Protein AF-A0A383CY99-F1 (afdb_monomer_lite)

Foldseek 3Di:
DPDDDDPDVVVVPVVVDDDPDDDDDDDDDDDPDDDPPPDDDDPPSDDPPDDDDDQKDKAKWDKDADAVPDQKDWTHRDVVLPQQKDFPFFDWKWKQAPVRDIDTAAAPVVDPDPVPQDQGKYKDKDWDFDPDPVHGATIIMMGIDGPDDDDSHRIMMMTITMMGRAQPQQPDAFQDWDDDDDDDPDPTDTHNGRDDHGDYDDPDPVVVVLVVCCVPPPPVQCVDPVRNVVNVVSVVVD

Organism: NCBI:txid408172

Secondary structure (DSSP, 8-state):
--------GGGG-GGG---SS----------SSPPPTTS---TTS--SS-------EEEEPPPEE--SS-S-EEE-S-STTTTS-EEEEEEEEEEE-TT--EEEEEEGGG--SGGG--S-EEEEEEEEE---TT--SEEEEEEEEESS----TT-EEEEEEEEE-GGGGGG--TT-EEPPSS--S-S-EE-SSPPPPP------HHHHHHHHHHHHHHHHHTT-HHHHHHHHHHHHT-

Sequence (238 aa):
FLFFEITGLSKLRLADYQEEAFVRISFHLVLDQLIPKALPLTTNGLKLNCVPLINLFDKTTEPVALNEKNYRYKLVADRSAGADIEIQTIEEVFLVDRDGIEYPVKPYFSVQDPTLFEDEIYWVSQKEETLRRDTPGSDVWISVFSRSEINLRGMTLYAKTKCNNRRLGESLVAKQEMALIGVAPVKNCRLLMRPTRYVAPELDKDSLWKLMASLTRHHLAMSIPESAKENLLLTLSL

InterPro domains:
  IPR010272 Type VI secretion system TssF [PF05947] (1-232)
  IPR010272 Type VI secretion system TssF [PTHR35370] (1-237)

Radius of gyration: 26.05 Å; chains: 1; bounding box: 56×58×68 Å

pLDDT: mean 84.77, std 9.97, range [56.81, 98.0]

Structure (mmCIF, N/CA/C/O backbone):
data_AF-A0A383CY99-F1
#
_entry.id   AF-A0A383CY99-F1
#
loop_
_atom_site.group_PDB
_atom_site.id
_atom_site.type_symbol
_atom_site.label_atom_id
_atom_site.label_alt_id
_atom_site.label_comp_id
_atom_site.label_asym_id
_atom_site.label_entity_id
_atom_site.label_seq_id
_atom_site.pdbx_PDB_ins_code
_atom_site.Cartn_x
_atom_site.Cartn_y
_atom_site.Cartn_z
_atom_site.occupancy
_atom_site.B_iso_or_equiv
_atom_site.auth_seq_id
_atom_site.auth_comp_id
_atom_site.auth_asym_id
_atom_site.auth_atom_id
_atom_site.pdbx_PDB_model_num
ATOM 1 N N . PHE A 1 1 ? -5.662 8.040 19.373 1.00 63.22 1 PHE A N 1
ATOM 2 C CA . PHE A 1 1 ? -6.040 6.645 19.051 1.00 63.22 1 PHE A CA 1
ATOM 3 C C . PHE A 1 1 ? -7.242 6.236 19.902 1.00 63.22 1 PHE A C 1
ATOM 5 O O . PHE A 1 1 ? -7.343 6.728 21.017 1.00 63.22 1 PHE A O 1
ATOM 12 N N . LEU A 1 2 ? -8.163 5.412 19.378 1.00 85.44 2 LEU A N 1
ATOM 13 C CA . LEU A 1 2 ? -9.441 5.033 20.027 1.00 85.44 2 LEU A CA 1
ATOM 14 C C . LEU A 1 2 ? -9.510 3.537 20.402 1.00 85.44 2 LEU A C 1
ATOM 16 O O . LEU A 1 2 ? -10.578 2.932 20.388 1.00 85.44 2 LEU A O 1
ATOM 20 N N . PHE A 1 3 ? -8.364 2.936 20.710 1.00 91.19 3 PHE A N 1
ATOM 21 C CA . PHE A 1 3 ? -8.258 1.553 21.172 1.00 91.19 3 PHE A CA 1
ATOM 22 C C . PHE A 1 3 ? -7.659 1.548 22.575 1.00 91.19 3 PHE A C 1
ATOM 24 O O . PHE A 1 3 ? -6.774 2.351 22.867 1.00 91.19 3 PHE A O 1
ATOM 31 N N . PHE A 1 4 ? -8.136 0.646 23.426 1.00 91.19 4 PHE A N 1
ATOM 32 C CA . PHE A 1 4 ? -7.540 0.356 24.724 1.00 91.19 4 PHE A CA 1
ATOM 33 C C . PHE A 1 4 ? -7.550 -1.152 24.953 1.00 91.19 4 PHE A C 1
ATOM 35 O O . PHE A 1 4 ? -8.360 -1.875 24.369 1.00 91.19 4 PHE A O 1
ATOM 42 N N . GLU A 1 5 ? -6.650 -1.610 25.811 1.00 91.44 5 GLU A N 1
ATOM 43 C CA . GLU A 1 5 ? -6.503 -3.015 26.159 1.00 91.44 5 GLU A CA 1
ATOM 44 C C . GLU A 1 5 ? -6.765 -3.207 27.654 1.00 91.44 5 GLU A C 1
ATOM 46 O O . GLU A 1 5 ? -6.361 -2.386 28.478 1.00 91.44 5 GLU A O 1
ATOM 51 N N . ILE A 1 6 ? -7.444 -4.302 28.002 1.00 89.50 6 ILE A N 1
ATOM 52 C CA . ILE A 1 6 ? -7.584 -4.757 29.386 1.00 89.50 6 ILE A CA 1
ATOM 53 C C . ILE A 1 6 ? -6.616 -5.920 29.577 1.00 89.50 6 ILE A C 1
ATOM 55 O O . ILE A 1 6 ? -6.824 -7.010 29.043 1.00 89.50 6 ILE A O 1
ATOM 59 N N . THR A 1 7 ? -5.557 -5.690 30.344 1.00 91.25 7 THR A N 1
ATOM 60 C CA . THR A 1 7 ? -4.520 -6.691 30.609 1.00 91.25 7 THR A CA 1
ATOM 61 C C . THR A 1 7 ? -4.832 -7.507 31.869 1.00 91.25 7 THR A C 1
ATOM 63 O O . THR A 1 7 ? -5.688 -7.156 32.679 1.00 91.25 7 THR A O 1
ATOM 66 N N . GLY A 1 8 ? -4.151 -8.645 32.043 1.00 87.50 8 GLY A N 1
ATOM 67 C CA . GLY A 1 8 ? -4.260 -9.467 33.259 1.00 87.50 8 GLY A CA 1
ATOM 68 C C . GLY A 1 8 ? -5.452 -10.430 33.316 1.00 87.50 8 GLY A C 1
ATOM 69 O O . GLY A 1 8 ? -5.583 -11.162 34.296 1.00 87.50 8 GLY A O 1
ATOM 70 N N . LEU A 1 9 ? -6.272 -10.503 32.261 1.00 85.12 9 LEU A N 1
ATOM 71 C CA . LEU A 1 9 ? -7.420 -11.418 32.180 1.00 85.12 9 LEU A CA 1
ATOM 72 C C . LEU A 1 9 ? -7.029 -12.903 32.241 1.00 85.12 9 LEU A C 1
ATOM 74 O O . LEU A 1 9 ? -7.808 -13.723 32.720 1.00 85.12 9 LEU A O 1
ATOM 78 N N . SER A 1 10 ? -5.807 -13.257 31.834 1.00 84.81 10 SER A N 1
ATOM 79 C CA . SER A 1 10 ? -5.285 -14.630 31.917 1.00 84.81 10 SER A CA 1
ATOM 80 C C . SER A 1 10 ? -5.250 -15.183 33.348 1.00 84.81 10 SER A C 1
ATOM 82 O O . SER A 1 10 ? -5.340 -16.394 33.544 1.00 84.81 10 SER A O 1
ATOM 84 N N . LYS A 1 11 ? -5.180 -14.312 34.364 1.00 84.75 11 LYS A N 1
ATOM 85 C CA . LYS A 1 11 ? -5.185 -14.709 35.781 1.00 84.75 11 LYS A CA 1
ATOM 86 C C . LYS A 1 11 ? -6.553 -15.179 36.276 1.00 84.75 11 LYS A C 1
ATOM 88 O O . LYS A 1 11 ? -6.612 -15.842 37.305 1.00 84.75 11 LYS A O 1
ATOM 93 N N . LEU A 1 12 ? -7.634 -14.861 35.561 1.00 79.88 12 LEU A N 1
ATOM 94 C CA . LEU A 1 12 ? -9.003 -15.198 35.961 1.00 79.88 12 LEU A CA 1
ATOM 95 C C . LEU A 1 12 ? -9.351 -16.682 35.752 1.00 79.88 12 LEU A C 1
ATOM 97 O O . LEU A 1 12 ? -10.437 -17.087 36.148 1.00 79.88 12 LEU A O 1
ATOM 101 N N . ARG A 1 13 ? -8.454 -17.476 35.136 1.00 76.12 13 ARG A N 1
ATOM 102 C CA . ARG A 1 13 ? -8.618 -18.922 34.873 1.00 76.12 13 ARG A CA 1
ATOM 103 C C . ARG A 1 13 ? -10.019 -19.288 34.367 1.00 76.12 13 ARG A C 1
ATOM 105 O O . ARG A 1 13 ? -10.649 -20.233 34.822 1.00 76.12 13 ARG A O 1
ATOM 112 N N . LEU A 1 14 ? -10.502 -18.525 33.388 1.00 73.94 14 LEU A N 1
ATOM 113 C CA . LEU A 1 14 ? -11.862 -18.670 32.857 1.00 73.94 14 LEU A CA 1
ATOM 114 C C . LEU A 1 14 ? -12.116 -20.038 32.196 1.00 73.94 14 LEU A C 1
ATOM 116 O O . LEU A 1 14 ? -13.267 -20.426 32.051 1.00 73.94 14 LEU A O 1
ATOM 120 N N . ALA A 1 15 ? -11.060 -20.767 31.821 1.00 70.19 15 ALA A N 1
ATOM 121 C CA . ALA A 1 15 ? -11.150 -22.122 31.275 1.00 70.19 15 ALA A CA 1
ATOM 122 C C . ALA A 1 15 ? -11.575 -23.182 32.310 1.00 70.19 15 ALA A C 1
ATOM 124 O O . ALA A 1 15 ? -12.057 -24.242 31.916 1.00 70.19 15 ALA A O 1
ATOM 125 N N . ASP A 1 16 ? -11.430 -22.897 33.609 1.00 68.88 16 ASP A N 1
ATOM 126 C CA . ASP A 1 16 ? -11.809 -23.817 34.690 1.00 68.88 16 ASP A CA 1
ATOM 127 C C . ASP A 1 16 ? -13.332 -23.804 34.943 1.00 68.88 16 ASP A C 1
ATOM 129 O O . ASP A 1 16 ? -13.866 -24.684 35.619 1.00 68.88 16 ASP A O 1
ATOM 133 N N . TYR A 1 17 ? -14.052 -22.825 34.381 1.00 69.06 17 TYR A N 1
ATOM 134 C CA . TYR A 1 17 ? -15.509 -22.744 34.440 1.00 69.06 17 TYR A CA 1
ATOM 135 C C . TYR A 1 17 ? -16.127 -23.630 33.352 1.00 69.06 17 TYR A C 1
ATOM 137 O O . TYR A 1 17 ? -16.326 -23.200 32.216 1.00 69.06 17 TYR A O 1
ATOM 145 N N . GLN A 1 18 ? -16.430 -24.879 33.708 1.00 60.38 18 GLN A N 1
ATOM 146 C CA . GLN A 1 18 ? -17.225 -25.788 32.883 1.00 60.38 18 GLN A CA 1
ATOM 147 C C . GLN A 1 18 ? -18.691 -25.749 33.320 1.00 60.38 18 GLN A C 1
ATOM 149 O O . GLN A 1 18 ? -19.084 -26.434 34.258 1.00 60.38 18 GLN A O 1
ATOM 154 N N . GLU A 1 19 ? -19.507 -24.962 32.624 1.00 57.94 19 GLU A N 1
ATOM 155 C CA . GLU A 1 19 ? -20.964 -25.108 32.656 1.00 57.94 19 GLU A CA 1
ATOM 156 C C . GLU A 1 19 ? -21.499 -25.322 31.235 1.00 57.94 19 GLU A C 1
ATOM 158 O O . GLU A 1 19 ? -20.983 -24.768 30.265 1.00 57.94 19 GLU A O 1
ATOM 163 N N . GLU A 1 20 ? -22.565 -26.120 31.124 1.00 56.97 20 GLU A N 1
ATOM 164 C CA . GLU A 1 20 ? -23.265 -26.475 29.877 1.00 56.97 20 GLU A CA 1
ATOM 165 C C . GLU A 1 20 ? -24.030 -25.293 29.235 1.00 56.97 20 GLU A C 1
ATOM 167 O O . GLU A 1 20 ? -24.653 -25.444 28.183 1.00 56.97 20 GLU A O 1
ATOM 172 N N . ALA A 1 21 ? -23.984 -24.099 29.838 1.00 56.81 21 ALA A N 1
ATOM 173 C CA . ALA A 1 21 ? -24.728 -22.914 29.424 1.00 56.81 21 ALA A CA 1
ATOM 174 C C . ALA A 1 21 ? -23.824 -21.680 29.262 1.00 56.81 21 ALA A C 1
ATOM 176 O O . ALA A 1 21 ? -22.745 -21.579 29.838 1.00 56.81 21 ALA A O 1
ATOM 177 N N . PHE A 1 22 ? -24.283 -20.716 28.457 1.00 56.97 22 PHE A N 1
ATOM 178 C CA . PHE A 1 22 ? -23.579 -19.463 28.167 1.00 56.97 22 PHE A CA 1
ATOM 179 C C . PHE A 1 22 ? -23.163 -18.714 29.447 1.00 56.97 22 PHE A C 1
ATOM 181 O O . PHE A 1 22 ? -23.974 -18.019 30.062 1.00 56.97 22 PHE A O 1
ATOM 188 N N . VAL A 1 23 ? -21.879 -18.789 29.807 1.00 68.81 23 VAL A N 1
ATOM 189 C CA . VAL A 1 23 ? -21.304 -18.016 30.914 1.00 68.81 23 VAL A CA 1
ATOM 190 C C . VAL A 1 23 ? -21.277 -16.537 30.526 1.00 68.81 23 VAL A C 1
ATOM 192 O O . VAL A 1 23 ? -20.570 -16.122 29.604 1.00 68.81 23 VAL A O 1
ATOM 195 N N . ARG A 1 24 ? -22.056 -15.710 31.229 1.00 74.38 24 ARG A N 1
ATOM 196 C CA . ARG A 1 24 ? -22.018 -14.251 31.080 1.00 74.38 24 ARG A CA 1
ATOM 197 C C . ARG A 1 24 ? -21.063 -13.661 32.111 1.00 74.38 24 ARG A C 1
ATOM 199 O O . ARG A 1 24 ? -21.328 -13.732 33.304 1.00 74.38 24 ARG A O 1
ATOM 206 N N . ILE A 1 25 ? -19.993 -13.024 31.645 1.00 78.31 25 ILE A N 1
ATOM 207 C CA . ILE A 1 25 ? -19.045 -12.300 32.502 1.00 78.31 25 ILE A CA 1
ATOM 208 C C . ILE A 1 25 ? -19.339 -10.803 32.407 1.00 78.31 25 ILE A C 1
ATOM 210 O O . ILE A 1 25 ? -19.455 -10.254 31.310 1.00 78.31 25 ILE A O 1
ATOM 214 N N . SER A 1 26 ? -19.439 -10.144 33.560 1.00 84.81 26 SER A N 1
ATOM 215 C CA . SER A 1 26 ? -19.625 -8.696 33.663 1.00 84.81 26 SER A CA 1
ATOM 216 C C . SER A 1 26 ? -18.370 -8.056 34.248 1.00 84.81 26 SER A C 1
ATOM 218 O O . SER A 1 26 ? -17.934 -8.425 35.336 1.00 84.81 26 SER A O 1
ATOM 220 N N . PHE A 1 27 ? -17.804 -7.078 33.541 1.00 85.06 27 PHE A N 1
ATOM 221 C CA . PHE A 1 27 ? -16.690 -6.267 34.029 1.00 85.06 27 PHE A CA 1
ATOM 222 C C . PHE A 1 27 ? -17.208 -4.914 34.517 1.00 85.06 27 PHE A C 1
ATOM 224 O O . PHE A 1 27 ? -17.891 -4.205 33.778 1.00 85.06 27 PHE A O 1
ATOM 231 N N . HIS A 1 28 ? -16.855 -4.544 35.748 1.00 88.62 28 HIS A N 1
ATOM 232 C CA . HIS A 1 28 ? -17.159 -3.235 36.319 1.00 88.62 28 HIS A CA 1
ATOM 233 C C . HIS A 1 28 ? -15.889 -2.381 36.320 1.00 88.62 28 HIS A C 1
ATOM 235 O O . HIS A 1 28 ? -14.935 -2.681 37.033 1.00 88.62 28 HIS A O 1
ATOM 241 N N . LEU A 1 29 ? -15.873 -1.329 35.499 1.00 86.94 29 LEU A N 1
ATOM 242 C CA . LEU A 1 29 ? -14.769 -0.372 35.437 1.00 86.94 29 LEU A CA 1
ATOM 243 C C . LEU A 1 29 ? -15.023 0.742 36.456 1.00 86.94 29 LEU A C 1
ATOM 245 O O . LEU A 1 29 ? -15.939 1.545 36.282 1.00 86.94 29 LEU A O 1
ATOM 249 N N . VAL A 1 30 ? -14.228 0.769 37.525 1.00 90.12 30 VAL A N 1
ATOM 250 C CA . VAL A 1 30 ? -14.280 1.824 38.545 1.00 90.12 30 VAL A CA 1
ATOM 251 C C . VAL A 1 30 ? -13.288 2.913 38.154 1.00 90.12 30 VAL A C 1
ATOM 253 O O . VAL A 1 30 ? -12.100 2.640 38.004 1.00 90.12 30 VAL A O 1
ATOM 256 N N . LEU A 1 31 ? -13.791 4.131 37.958 1.00 90.12 31 LEU A N 1
ATOM 257 C CA . LEU A 1 31 ? -12.995 5.307 37.608 1.00 90.12 31 LEU A CA 1
ATOM 258 C C . LEU A 1 31 ? -12.828 6.204 38.839 1.00 90.12 31 LEU A C 1
ATOM 260 O O . LEU A 1 31 ? -13.718 6.275 39.686 1.00 90.12 31 LEU A O 1
ATOM 264 N N . ASP A 1 32 ? -11.697 6.896 38.920 1.00 93.88 32 ASP A N 1
ATOM 265 C CA . ASP A 1 32 ? -11.379 7.885 39.957 1.00 93.88 32 ASP A CA 1
ATOM 266 C C . ASP A 1 32 ? -12.039 9.252 39.704 1.00 93.88 32 ASP A C 1
ATOM 268 O O . ASP A 1 32 ? -12.164 10.067 40.618 1.00 93.88 32 ASP A O 1
ATOM 272 N N . GLN A 1 33 ? -12.505 9.490 38.475 1.00 91.81 33 GLN A N 1
ATOM 273 C CA . GLN A 1 33 ? -13.244 10.684 38.081 1.00 91.81 33 GLN A CA 1
ATOM 274 C C . GLN A 1 33 ? -14.669 10.372 37.623 1.00 91.81 33 GLN A C 1
ATOM 276 O O . GLN A 1 33 ? -14.969 9.321 37.052 1.00 91.81 33 GLN A O 1
ATOM 281 N N . LEU A 1 34 ? -15.560 11.341 37.841 1.00 86.88 34 LEU A N 1
ATOM 282 C CA . LEU A 1 34 ? -16.931 11.277 37.353 1.00 86.88 34 LEU A CA 1
ATOM 283 C C . LEU A 1 34 ? -16.959 11.397 35.826 1.00 86.88 34 LEU A C 1
ATOM 285 O O . LEU A 1 34 ? -16.380 12.318 35.250 1.00 86.88 34 LEU A O 1
ATOM 289 N N . ILE A 1 35 ? -17.705 10.505 35.173 1.00 85.44 35 ILE A N 1
ATOM 290 C CA . ILE A 1 35 ? -17.969 10.606 33.735 1.00 85.44 35 ILE A CA 1
ATOM 291 C C . ILE A 1 35 ? -18.813 11.870 33.488 1.00 85.44 35 ILE A C 1
ATOM 293 O O . ILE A 1 35 ? -19.857 12.036 34.133 1.00 85.44 35 ILE A O 1
ATOM 297 N N . PRO A 1 36 ? -18.413 12.765 32.564 1.00 88.19 36 PRO A N 1
ATOM 298 C CA . PRO A 1 36 ? -19.195 13.951 32.239 1.00 88.19 36 PRO A CA 1
ATOM 299 C C . PRO A 1 36 ? -20.627 13.581 31.834 1.00 88.19 36 PRO A C 1
ATOM 301 O O . PRO A 1 36 ? -20.827 12.761 30.942 1.00 88.19 36 PRO A O 1
ATOM 304 N N . LYS A 1 37 ? -21.635 14.231 32.433 1.00 82.12 37 LYS A N 1
ATOM 305 C CA . LYS A 1 37 ? -23.064 13.956 32.152 1.00 82.12 37 LYS A CA 1
ATOM 306 C C . LYS A 1 37 ? -23.454 14.143 30.681 1.00 82.12 37 LYS A C 1
ATOM 308 O O . LYS A 1 37 ? -24.444 13.577 30.235 1.00 82.12 37 LYS A O 1
ATOM 313 N N . ALA A 1 38 ? -22.689 14.948 29.945 1.00 84.81 38 ALA A N 1
ATOM 314 C CA . ALA A 1 38 ? -22.891 15.192 28.522 1.00 84.81 38 ALA A CA 1
ATOM 315 C C . ALA A 1 38 ? -22.442 14.022 27.628 1.00 84.81 38 ALA A C 1
ATOM 317 O O . ALA A 1 38 ? -22.751 14.031 26.440 1.00 84.81 38 ALA A O 1
ATOM 318 N N . LEU A 1 39 ? -21.708 13.036 28.159 1.00 81.44 39 LEU A N 1
ATOM 319 C CA . LEU A 1 39 ? -21.239 11.892 27.385 1.00 81.44 39 LEU A CA 1
ATOM 320 C C . LEU A 1 39 ? -22.344 10.821 27.305 1.00 81.44 39 LEU A C 1
ATOM 322 O O . LEU A 1 39 ? -22.671 10.207 28.324 1.00 81.44 39 LEU A O 1
ATOM 326 N N . PRO A 1 40 ? -22.919 10.548 26.121 1.00 79.56 40 PRO A N 1
ATOM 327 C CA . PRO A 1 40 ? -23.941 9.522 25.982 1.00 79.56 40 PRO A CA 1
ATOM 328 C C . PRO A 1 40 ? -23.308 8.130 26.093 1.00 79.56 40 PRO A C 1
ATOM 330 O O . PRO A 1 40 ? -22.687 7.627 25.155 1.00 79.56 40 PRO A O 1
ATOM 333 N N . LEU A 1 41 ? -23.491 7.477 27.240 1.00 81.62 41 LEU A N 1
ATOM 334 C CA . LEU A 1 41 ? -23.137 6.071 27.414 1.00 81.62 41 LEU A CA 1
ATOM 335 C C . LEU A 1 41 ? -24.196 5.208 26.724 1.00 81.62 41 LEU A C 1
ATOM 337 O O . LEU A 1 41 ? -25.337 5.118 27.170 1.00 81.62 41 LEU A O 1
ATOM 341 N N . THR A 1 42 ? -23.822 4.581 25.610 1.00 84.81 42 THR A N 1
ATOM 342 C CA . THR A 1 42 ? -24.705 3.681 24.858 1.00 84.81 42 THR A CA 1
ATOM 343 C C . THR A 1 42 ? -24.150 2.264 24.859 1.00 84.81 42 THR A C 1
ATOM 345 O O . THR A 1 42 ? -22.940 2.056 24.945 1.00 84.81 42 THR A O 1
ATOM 348 N N . THR A 1 43 ? -25.020 1.272 24.670 1.00 84.19 43 THR A N 1
ATOM 349 C CA . THR A 1 43 ? -24.625 -0.142 24.511 1.00 84.19 43 THR A CA 1
ATOM 350 C C . THR A 1 43 ? -23.734 -0.391 23.288 1.00 84.19 43 THR A C 1
ATOM 352 O O . THR A 1 43 ? -23.119 -1.444 23.178 1.00 84.19 43 THR A O 1
ATOM 355 N N . ASN A 1 44 ? -23.637 0.582 22.376 1.00 83.00 44 ASN A N 1
ATOM 356 C CA . ASN A 1 44 ? -22.772 0.547 21.200 1.00 83.00 44 ASN A CA 1
ATOM 357 C C . ASN A 1 44 ? -21.440 1.293 21.387 1.00 83.00 44 ASN A C 1
ATOM 359 O O . ASN A 1 44 ? -20.679 1.377 20.422 1.00 83.00 44 ASN A O 1
ATOM 363 N N . GLY A 1 45 ? -21.173 1.841 22.579 1.00 84.81 45 GLY A N 1
ATOM 364 C CA . GLY A 1 45 ? -19.987 2.655 22.860 1.00 84.81 45 GLY A CA 1
ATOM 365 C C . GLY A 1 45 ? -18.678 1.864 22.902 1.00 84.81 45 GLY A C 1
ATOM 366 O O . GLY A 1 45 ? -17.629 2.418 22.592 1.00 84.81 45 GLY A O 1
ATOM 367 N N . LEU A 1 46 ? -18.739 0.569 23.221 1.00 87.81 46 LEU A N 1
ATOM 368 C CA . LEU A 1 46 ? -17.597 -0.343 23.201 1.00 87.81 46 LEU A CA 1
ATOM 369 C C . LEU A 1 46 ? -17.877 -1.485 22.229 1.00 87.81 46 LEU A C 1
ATOM 371 O O . LEU A 1 46 ? -18.957 -2.079 22.243 1.00 87.81 46 LEU A O 1
ATOM 375 N N . LYS A 1 47 ? -16.908 -1.787 21.365 1.00 88.56 47 LYS A N 1
ATOM 376 C CA . LYS A 1 47 ? -17.001 -2.871 20.387 1.00 88.56 47 LYS A CA 1
ATOM 377 C C . LYS A 1 47 ? -15.720 -3.691 20.412 1.00 88.56 47 LYS A C 1
ATOM 379 O O . LYS A 1 47 ? -14.628 -3.140 20.480 1.00 88.56 47 LYS A O 1
ATOM 384 N N . LEU A 1 48 ? -15.884 -5.006 20.341 1.00 89.00 48 LEU A N 1
ATOM 385 C CA . LEU A 1 48 ? -14.796 -5.966 20.175 1.00 89.00 48 LEU A CA 1
ATOM 386 C C . LEU A 1 48 ? -14.663 -6.336 18.693 1.00 89.00 48 LEU A C 1
ATOM 388 O O . LEU A 1 48 ? -15.553 -6.026 17.898 1.00 89.00 48 LEU A O 1
ATOM 392 N N . ASN A 1 49 ? -13.574 -7.014 18.325 1.00 89.69 49 ASN A N 1
ATOM 393 C CA . ASN A 1 49 ? -13.327 -7.502 16.958 1.00 89.69 49 ASN A CA 1
ATOM 394 C C . ASN A 1 49 ? -13.359 -6.384 15.903 1.00 89.69 49 ASN A C 1
ATOM 396 O O . ASN A 1 49 ? -13.874 -6.553 14.800 1.00 89.69 49 ASN A O 1
ATOM 400 N N . CYS A 1 50 ? -12.851 -5.211 16.276 1.00 90.75 50 CYS A N 1
ATOM 401 C CA . CYS A 1 50 ? -12.752 -4.050 15.406 1.00 90.75 50 CYS A CA 1
ATOM 402 C C . CYS A 1 50 ? -11.282 -3.827 15.069 1.00 90.75 50 CYS A C 1
ATOM 404 O O . CYS A 1 50 ? -10.448 -3.807 15.970 1.00 90.75 50 CYS A O 1
ATOM 406 N N . VAL A 1 51 ? -10.976 -3.633 13.791 1.00 90.75 51 VAL A N 1
ATOM 407 C CA . VAL A 1 51 ? -9.622 -3.337 13.315 1.00 90.75 51 VAL A CA 1
ATOM 408 C C . VAL A 1 51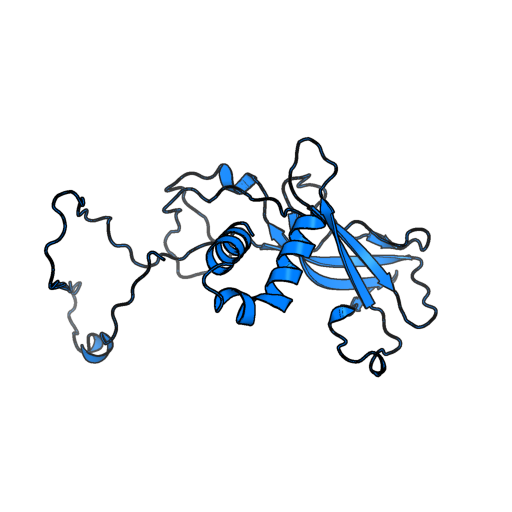 ? -9.670 -2.168 12.333 1.00 90.75 51 VAL A C 1
ATOM 410 O O . VAL A 1 51 ? -10.665 -2.026 11.614 1.00 90.75 51 VAL A O 1
ATOM 413 N N . PRO A 1 52 ? -8.642 -1.302 12.301 1.00 92.50 52 PRO A N 1
ATOM 414 C CA . PRO A 1 52 ? -8.504 -0.339 11.220 1.00 92.50 52 PRO A CA 1
ATOM 415 C C . PRO A 1 52 ? -8.228 -1.089 9.911 1.00 92.50 52 PRO A C 1
ATOM 417 O O . PRO A 1 52 ? -7.491 -2.073 9.898 1.00 92.50 52 PRO A O 1
ATOM 420 N N . LEU A 1 53 ? -8.814 -0.617 8.813 1.00 90.44 53 LEU A N 1
ATOM 421 C CA . LEU A 1 53 ? -8.601 -1.178 7.483 1.00 90.44 53 LEU A CA 1
ATOM 422 C C . LEU A 1 53 ? -8.112 -0.080 6.542 1.00 90.44 53 LEU A C 1
ATOM 424 O O . LEU A 1 53 ? -8.617 1.042 6.578 1.00 90.44 53 LEU A O 1
ATOM 428 N N . ILE A 1 54 ? -7.143 -0.424 5.699 1.00 93.50 54 ILE A N 1
ATOM 429 C CA . ILE A 1 54 ? -6.645 0.423 4.616 1.00 93.50 54 ILE A CA 1
ATOM 430 C C . ILE A 1 54 ? -7.002 -0.217 3.276 1.00 93.50 54 ILE A C 1
ATOM 432 O O . ILE A 1 54 ? -7.020 -1.440 3.154 1.00 93.50 54 ILE A O 1
ATOM 436 N N . ASN A 1 55 ? -7.302 0.608 2.272 1.00 93.50 55 ASN A N 1
ATOM 437 C CA . ASN A 1 55 ? -7.571 0.127 0.921 1.00 93.50 55 ASN A CA 1
ATOM 438 C C . ASN A 1 55 ? -6.250 -0.146 0.188 1.00 93.50 55 ASN A C 1
ATOM 440 O O . ASN A 1 55 ? -5.737 0.733 -0.505 1.00 93.50 55 ASN A O 1
ATOM 444 N N . LEU A 1 56 ? -5.692 -1.338 0.392 1.00 95.12 56 LEU A N 1
ATOM 445 C CA . LEU A 1 56 ? -4.462 -1.787 -0.249 1.00 95.12 56 LEU A CA 1
ATOM 446 C C . LEU A 1 56 ? -4.603 -3.255 -0.667 1.00 95.12 56 LEU A C 1
ATOM 448 O O . LEU A 1 56 ? -4.976 -4.092 0.154 1.00 95.12 56 LEU A O 1
ATOM 452 N N . PHE A 1 57 ? -4.307 -3.569 -1.924 1.00 94.81 57 PHE A N 1
ATOM 453 C CA . PHE A 1 57 ? -4.422 -4.921 -2.472 1.00 94.81 57 PHE A CA 1
ATOM 454 C C . PHE A 1 57 ? -3.315 -5.223 -3.481 1.00 94.81 57 PHE A C 1
ATOM 456 O O . PHE A 1 57 ? -2.751 -4.316 -4.089 1.00 94.81 57 PHE A O 1
ATOM 463 N N . ASP A 1 58 ? -3.018 -6.507 -3.656 1.00 96.19 58 ASP A N 1
ATOM 464 C CA . ASP A 1 58 ? -2.018 -6.987 -4.608 1.00 96.19 58 ASP A CA 1
ATOM 465 C C . ASP A 1 58 ? -2.539 -6.970 -6.039 1.00 96.19 58 ASP A C 1
ATOM 467 O O . ASP A 1 58 ? -3.674 -7.376 -6.314 1.00 96.19 58 ASP A O 1
ATOM 471 N N . LYS A 1 59 ? -1.693 -6.522 -6.968 1.00 95.94 59 LYS A N 1
ATOM 472 C CA . LYS A 1 59 ? -1.983 -6.571 -8.397 1.00 95.94 59 LYS A CA 1
ATOM 473 C C . LYS A 1 59 ? -0.712 -6.618 -9.236 1.00 95.94 59 LYS A C 1
ATOM 475 O O . LYS A 1 59 ? 0.239 -5.873 -8.993 1.00 95.94 59 LYS A O 1
ATOM 480 N N . THR A 1 60 ? -0.718 -7.476 -10.249 1.00 97.06 60 THR A N 1
ATOM 481 C CA . THR A 1 60 ? 0.319 -7.507 -11.285 1.00 97.06 60 THR A CA 1
ATOM 482 C C . THR A 1 60 ? -0.003 -6.464 -12.346 1.00 97.06 60 THR A C 1
ATOM 484 O O . THR A 1 60 ? -1.154 -6.360 -12.769 1.00 97.06 60 THR A O 1
ATOM 487 N N . THR A 1 61 ? 0.992 -5.684 -12.761 1.00 97.12 61 THR A N 1
ATOM 488 C CA . THR A 1 61 ? 0.816 -4.667 -13.801 1.00 97.12 61 THR A CA 1
ATOM 489 C C . THR A 1 61 ? 0.613 -5.289 -15.173 1.00 97.12 61 THR A C 1
ATOM 491 O O . THR A 1 61 ? 1.061 -6.398 -15.454 1.00 97.12 61 THR A O 1
ATOM 494 N N . GLU A 1 62 ? 0.040 -4.501 -16.072 1.00 95.81 62 GLU A N 1
ATOM 495 C CA . GLU A 1 62 ? 0.064 -4.790 -17.499 1.00 95.81 62 GLU A CA 1
ATOM 496 C C . GLU A 1 62 ? 1.513 -4.906 -18.001 1.00 95.81 62 GLU A C 1
ATOM 498 O O . GLU A 1 62 ? 2.362 -4.093 -17.606 1.00 95.81 62 GLU A O 1
ATOM 503 N N . PRO A 1 63 ? 1.804 -5.872 -18.885 1.00 95.56 63 PRO A N 1
ATOM 504 C CA . PRO A 1 63 ? 3.123 -6.023 -19.476 1.00 95.56 63 PRO A CA 1
ATOM 505 C C . PRO A 1 63 ? 3.481 -4.830 -20.370 1.00 95.56 63 PRO A C 1
ATOM 507 O O . PRO A 1 63 ? 2.656 -4.307 -21.128 1.00 95.56 63 PRO A O 1
ATOM 510 N N . VAL A 1 64 ? 4.746 -4.419 -20.324 1.00 94.62 64 VAL A N 1
ATOM 511 C CA . VAL A 1 64 ? 5.296 -3.325 -21.125 1.00 94.62 64 VAL A CA 1
ATOM 512 C C . VAL A 1 64 ? 6.480 -3.821 -21.944 1.00 94.62 64 VAL A C 1
ATOM 514 O O . VAL A 1 64 ? 7.530 -4.155 -21.405 1.00 94.62 64 VAL A O 1
ATOM 517 N N . ALA A 1 65 ? 6.322 -3.839 -23.266 1.00 93.94 65 ALA A N 1
ATOM 518 C CA . ALA A 1 65 ? 7.404 -4.191 -24.178 1.00 93.94 65 ALA A CA 1
ATOM 519 C C . ALA A 1 65 ? 8.504 -3.117 -24.167 1.00 93.94 65 ALA A C 1
ATOM 521 O O . ALA A 1 65 ? 8.236 -1.931 -24.396 1.00 93.94 65 ALA A O 1
ATOM 522 N N . LEU A 1 66 ? 9.745 -3.543 -23.943 1.00 91.56 66 LEU A N 1
ATOM 523 C CA . LEU A 1 66 ? 10.914 -2.675 -23.974 1.00 91.56 66 LEU A CA 1
ATOM 524 C C . LEU A 1 66 ? 11.381 -2.481 -25.417 1.00 91.56 66 LEU A C 1
ATOM 526 O O . LEU A 1 66 ? 11.476 -3.427 -26.202 1.00 91.56 66 LEU A O 1
ATOM 530 N N . ASN A 1 67 ? 11.653 -1.229 -25.786 1.00 82.69 67 ASN A N 1
ATOM 531 C CA . ASN A 1 67 ? 11.957 -0.861 -27.168 1.00 82.69 67 ASN A CA 1
ATOM 532 C C . ASN A 1 67 ? 13.270 -0.083 -27.336 1.00 82.69 67 ASN A C 1
ATOM 534 O O . ASN A 1 67 ? 13.522 0.393 -28.440 1.00 82.69 67 ASN A O 1
ATOM 538 N N . GLU A 1 68 ? 14.077 0.053 -26.274 1.00 77.94 68 GLU A N 1
ATOM 539 C CA . GLU A 1 68 ? 15.351 0.810 -26.179 1.00 77.94 68 GLU A CA 1
ATOM 540 C C . GLU A 1 68 ? 15.302 2.288 -26.614 1.00 77.94 68 GLU A C 1
ATOM 542 O O . GLU A 1 68 ? 16.250 3.033 -26.392 1.00 77.94 68 GLU A O 1
ATOM 547 N N . LYS A 1 69 ? 14.196 2.751 -27.200 1.00 83.56 69 LYS A N 1
ATOM 548 C CA . LYS A 1 69 ? 13.979 4.144 -27.611 1.00 83.56 69 LYS A CA 1
ATOM 549 C C . LYS A 1 69 ? 13.575 5.019 -26.434 1.00 83.56 69 LYS A C 1
ATOM 551 O O . LYS A 1 69 ? 13.842 6.217 -26.434 1.00 83.56 69 LYS A O 1
ATOM 556 N N . ASN A 1 70 ? 12.902 4.421 -25.456 1.00 87.06 70 ASN A N 1
ATOM 557 C CA . ASN A 1 70 ? 12.431 5.099 -24.263 1.00 87.06 70 ASN A CA 1
ATOM 558 C C . ASN A 1 70 ? 13.337 4.757 -23.078 1.00 87.06 70 ASN A C 1
ATOM 560 O O . ASN A 1 70 ? 13.601 3.587 -22.808 1.00 87.06 70 ASN A O 1
ATOM 564 N N . TYR A 1 71 ? 13.753 5.784 -22.337 1.00 89.56 71 TYR A N 1
ATOM 565 C CA . TYR A 1 71 ? 14.534 5.620 -21.106 1.00 89.56 71 TYR A CA 1
ATOM 566 C C . TYR A 1 71 ? 13.672 5.216 -19.899 1.00 89.56 71 TYR A C 1
ATOM 568 O O . TYR A 1 71 ? 14.196 4.750 -18.891 1.00 89.56 71 TYR A O 1
ATOM 576 N N . ARG A 1 72 ? 12.352 5.417 -19.992 1.00 93.62 72 ARG A N 1
ATOM 577 C CA . ARG A 1 72 ? 11.372 5.091 -18.955 1.00 93.62 72 ARG A CA 1
ATOM 578 C C . ARG A 1 72 ? 10.069 4.585 -19.558 1.00 93.62 72 ARG A C 1
ATOM 580 O O . ARG A 1 72 ? 9.689 4.973 -20.664 1.00 93.62 72 ARG A O 1
ATOM 587 N N . TYR A 1 73 ? 9.355 3.780 -18.788 1.00 94.62 73 TYR A N 1
ATOM 588 C CA . TYR A 1 73 ? 8.139 3.088 -19.191 1.00 94.62 73 TYR A CA 1
ATOM 589 C C . TYR A 1 73 ? 7.044 3.322 -18.156 1.00 94.62 73 TYR A C 1
ATOM 591 O O . TYR A 1 73 ? 7.301 3.284 -16.955 1.00 94.62 73 TYR A O 1
ATOM 599 N N . LYS A 1 74 ? 5.816 3.597 -18.602 1.00 93.94 74 LYS A N 1
ATOM 600 C CA . LYS A 1 74 ? 4.691 3.807 -17.688 1.00 93.94 74 LYS A CA 1
ATOM 601 C C . LYS A 1 74 ? 4.169 2.461 -17.200 1.00 93.94 74 LYS A C 1
ATOM 603 O O . LYS A 1 74 ? 3.741 1.650 -18.020 1.00 93.94 74 LYS A O 1
ATOM 608 N N . LEU A 1 75 ? 4.144 2.262 -15.886 1.00 95.06 75 LEU A N 1
ATOM 609 C CA . LEU A 1 75 ? 3.476 1.123 -15.272 1.00 95.06 75 LEU A CA 1
ATOM 610 C C . LEU A 1 75 ? 1.986 1.411 -15.123 1.00 95.06 75 LEU A C 1
ATOM 612 O O . LEU A 1 75 ? 1.575 2.480 -14.668 1.00 95.06 75 LEU A O 1
ATOM 616 N N . VAL A 1 76 ? 1.168 0.439 -15.511 1.00 93.50 76 VAL A N 1
ATOM 617 C CA . VAL A 1 76 ? -0.288 0.507 -15.397 1.00 93.50 76 VAL A CA 1
ATOM 618 C C . VAL A 1 76 ? -0.753 -0.760 -14.701 1.00 93.50 76 VAL A C 1
ATOM 620 O O . VAL A 1 76 ? -0.482 -1.851 -15.187 1.00 93.50 76 VAL A O 1
ATOM 623 N N . ALA A 1 77 ? -1.435 -0.622 -13.564 1.00 92.94 77 ALA A N 1
ATOM 624 C CA . ALA A 1 77 ? -1.922 -1.773 -12.803 1.00 92.94 77 ALA A CA 1
ATOM 625 C C . ALA A 1 77 ? -2.993 -2.565 -13.568 1.00 92.94 77 ALA A C 1
ATOM 627 O O . ALA A 1 77 ? -3.041 -3.783 -13.481 1.00 92.94 77 ALA A O 1
ATOM 628 N N . ASP A 1 78 ? -3.874 -1.863 -14.281 1.00 90.38 78 ASP A N 1
ATOM 629 C CA . ASP A 1 78 ? -4.966 -2.445 -15.059 1.00 90.38 78 ASP A CA 1
ATOM 630 C C . ASP A 1 78 ? -5.466 -1.415 -16.059 1.00 90.38 78 ASP A C 1
ATOM 632 O O . ASP A 1 78 ? -5.861 -0.313 -15.664 1.00 90.38 78 ASP A O 1
ATOM 636 N N . ARG A 1 79 ? -5.452 -1.734 -17.352 1.00 86.31 79 ARG A N 1
ATOM 637 C CA . ARG A 1 79 ? -6.007 -0.808 -18.351 1.00 86.31 79 ARG A CA 1
ATOM 638 C C . ARG A 1 79 ? -7.531 -0.819 -18.362 1.00 86.31 79 ARG A C 1
ATOM 640 O O . ARG A 1 79 ? -8.127 0.203 -18.695 1.00 86.31 79 ARG A O 1
ATOM 647 N N . SER A 1 80 ? -8.152 -1.938 -17.995 1.00 86.00 80 SER A N 1
ATOM 648 C CA . SER A 1 80 ? -9.607 -2.100 -18.007 1.00 86.00 80 SER A CA 1
ATOM 649 C C . SER A 1 80 ? -10.284 -1.352 -16.859 1.00 86.00 80 SER A C 1
ATOM 651 O O . SER A 1 80 ? -11.338 -0.755 -17.059 1.00 86.00 80 SER A O 1
ATOM 653 N N . ALA A 1 81 ? -9.631 -1.277 -15.694 1.00 80.12 81 ALA A N 1
ATOM 654 C CA . ALA A 1 81 ? -10.098 -0.496 -14.542 1.00 80.12 81 ALA A CA 1
ATOM 655 C C . ALA A 1 81 ? -9.840 1.023 -14.679 1.00 80.12 81 ALA A C 1
ATOM 657 O O . ALA A 1 81 ? -10.016 1.788 -13.728 1.00 80.12 81 ALA A O 1
ATOM 658 N N . GLY A 1 82 ? -9.396 1.473 -15.857 1.00 73.88 82 GLY A N 1
ATOM 659 C CA . GLY A 1 82 ? -9.286 2.879 -16.221 1.00 73.88 82 GLY A CA 1
ATOM 660 C C . GLY A 1 82 ? -8.391 3.696 -15.289 1.00 73.88 82 GLY A C 1
ATOM 661 O O . GLY A 1 82 ? -7.168 3.548 -15.267 1.00 73.88 82 GLY A O 1
ATOM 662 N N . ALA A 1 83 ? -8.995 4.658 -14.594 1.00 74.75 83 ALA A N 1
ATOM 663 C CA . ALA A 1 83 ? -8.304 5.594 -13.715 1.00 74.75 83 ALA A CA 1
ATOM 664 C C . ALA A 1 83 ? -8.630 5.359 -12.230 1.00 74.75 83 ALA A C 1
ATOM 666 O O . ALA A 1 83 ? -8.271 6.190 -11.402 1.00 74.75 83 ALA A O 1
ATOM 667 N N . ASP A 1 84 ? -9.273 4.248 -11.878 1.00 84.56 84 ASP A N 1
ATOM 668 C CA . ASP A 1 84 ? -9.684 4.002 -10.493 1.00 84.56 84 ASP A CA 1
ATOM 669 C C . ASP A 1 84 ? -8.566 3.381 -9.659 1.00 84.56 84 ASP A C 1
ATOM 671 O O . ASP A 1 84 ? -8.515 3.590 -8.451 1.00 84.56 84 ASP A O 1
ATOM 675 N N . ILE A 1 85 ? -7.648 2.649 -10.294 1.00 90.88 85 ILE A N 1
ATOM 676 C CA . ILE A 1 85 ? -6.553 1.961 -9.609 1.00 90.88 85 ILE A CA 1
ATOM 677 C C . ILE A 1 85 ? -5.271 2.790 -9.677 1.00 90.88 85 ILE A C 1
ATOM 679 O O . ILE A 1 85 ? -4.824 3.202 -10.748 1.00 90.88 85 ILE A O 1
ATOM 683 N N . GLU A 1 86 ? -4.653 2.990 -8.517 1.00 91.94 86 GLU A N 1
ATOM 684 C CA . GLU A 1 86 ? -3.339 3.607 -8.373 1.00 91.94 86 GLU A CA 1
ATOM 685 C C . GLU A 1 86 ? -2.320 2.595 -7.857 1.00 91.94 86 GLU A C 1
ATOM 687 O O . GLU A 1 86 ? -2.608 1.833 -6.934 1.00 91.94 86 GLU A O 1
ATOM 692 N N . ILE A 1 87 ? -1.105 2.625 -8.408 1.00 94.69 87 ILE A N 1
ATOM 693 C CA . ILE A 1 87 ? 0.035 1.876 -7.871 1.00 94.69 87 ILE A CA 1
ATOM 694 C C . ILE A 1 87 ? 0.601 2.639 -6.668 1.00 94.69 87 ILE A C 1
ATOM 696 O O . ILE A 1 87 ? 1.130 3.746 -6.798 1.00 94.69 87 ILE A O 1
ATOM 700 N N . GLN A 1 88 ? 0.517 2.031 -5.488 1.00 93.81 88 GLN A N 1
ATOM 701 C CA . GLN A 1 88 ? 1.052 2.586 -4.250 1.00 93.81 88 GLN A CA 1
ATOM 702 C C . GLN A 1 88 ? 2.515 2.177 -4.047 1.00 93.81 88 GLN A C 1
ATOM 704 O O . GLN A 1 88 ? 3.330 3.057 -3.779 1.00 93.81 88 GLN A O 1
ATOM 709 N N . THR A 1 89 ? 2.871 0.907 -4.238 1.00 94.88 89 THR A N 1
ATOM 710 C CA . THR A 1 89 ? 4.259 0.421 -4.116 1.00 94.88 89 THR A CA 1
ATOM 711 C C . THR A 1 89 ? 4.542 -0.641 -5.170 1.00 94.88 89 THR A C 1
ATOM 713 O O . THR A 1 89 ? 3.668 -1.444 -5.491 1.00 94.88 89 THR A O 1
ATOM 716 N N . ILE A 1 90 ? 5.761 -0.636 -5.709 1.00 97.00 90 ILE A N 1
ATOM 717 C CA . ILE A 1 90 ? 6.302 -1.734 -6.516 1.00 97.00 90 ILE A CA 1
ATOM 718 C C . ILE A 1 90 ? 7.015 -2.686 -5.558 1.00 97.00 90 ILE A C 1
ATOM 720 O O . ILE A 1 90 ? 7.928 -2.250 -4.860 1.00 97.00 90 ILE A O 1
ATOM 724 N N . GLU A 1 91 ? 6.592 -3.948 -5.509 1.00 96.31 91 GLU A N 1
ATOM 725 C CA . GLU A 1 91 ? 7.219 -4.962 -4.650 1.00 96.31 91 GLU A CA 1
ATOM 726 C C . GLU A 1 91 ? 8.302 -5.732 -5.403 1.00 96.31 91 GLU A C 1
ATOM 728 O O . GLU A 1 91 ? 9.421 -5.866 -4.917 1.00 96.31 91 GLU A O 1
ATOM 733 N N . GLU A 1 92 ? 7.994 -6.185 -6.618 1.00 96.81 92 GLU A N 1
ATOM 734 C CA . GLU A 1 92 ? 8.909 -6.970 -7.445 1.00 96.81 92 GLU A CA 1
ATOM 735 C C . GLU A 1 92 ? 8.779 -6.561 -8.913 1.00 96.81 92 GLU A C 1
ATOM 737 O O . GLU A 1 92 ? 7.694 -6.196 -9.373 1.00 96.81 92 GLU A O 1
ATOM 742 N N . VAL A 1 93 ? 9.878 -6.649 -9.660 1.00 97.56 93 VAL A N 1
ATOM 743 C CA . VAL A 1 93 ? 9.935 -6.335 -11.092 1.00 97.56 93 VAL A CA 1
ATOM 744 C C . VAL A 1 93 ? 10.574 -7.502 -11.820 1.00 97.56 93 VAL A C 1
ATOM 746 O O . VAL A 1 93 ? 11.585 -8.039 -11.369 1.00 97.56 93 VAL A O 1
ATOM 749 N N . PHE A 1 94 ? 9.993 -7.866 -12.956 1.00 97.19 94 PHE A N 1
ATOM 750 C CA . PHE A 1 94 ? 10.428 -8.989 -13.771 1.00 97.19 94 PHE A CA 1
ATOM 751 C C . PHE A 1 94 ? 10.568 -8.563 -15.229 1.00 97.19 94 PHE A C 1
ATOM 753 O O . PHE A 1 94 ? 9.791 -7.747 -15.737 1.00 97.19 94 PHE A O 1
ATOM 760 N N . LEU A 1 95 ? 11.555 -9.144 -15.899 1.00 96.00 95 LEU A N 1
ATOM 761 C CA . LEU A 1 95 ? 11.688 -9.144 -17.348 1.00 96.00 95 LEU A CA 1
ATOM 762 C C . LEU A 1 95 ? 11.351 -10.527 -17.874 1.00 96.00 95 LEU A C 1
ATOM 764 O O . LEU A 1 95 ? 11.774 -11.524 -17.307 1.00 96.00 95 LEU A O 1
ATOM 768 N N . VAL A 1 96 ? 10.622 -10.574 -18.976 1.00 95.88 96 VAL A N 1
ATOM 769 C CA . VAL A 1 96 ? 10.284 -11.805 -19.682 1.00 95.88 96 VAL A CA 1
ATOM 770 C C . VAL A 1 96 ? 10.875 -11.726 -21.070 1.00 95.88 96 VAL A C 1
ATOM 772 O O . VAL A 1 96 ? 10.678 -10.725 -21.769 1.00 95.88 96 VAL A O 1
ATOM 775 N N . ASP A 1 97 ? 11.610 -12.753 -21.468 1.00 92.88 97 ASP A N 1
ATOM 776 C CA . ASP A 1 97 ? 12.088 -12.874 -22.839 1.00 92.88 97 ASP A CA 1
ATOM 777 C C . ASP A 1 97 ? 10.985 -13.384 -23.790 1.00 92.88 97 ASP A C 1
ATOM 779 O O . ASP A 1 97 ? 9.804 -13.466 -23.448 1.00 92.88 97 ASP A O 1
ATOM 783 N N . ARG A 1 98 ? 11.357 -13.693 -25.034 1.00 89.19 98 ARG A N 1
ATOM 784 C CA . ARG A 1 98 ? 10.413 -14.218 -26.035 1.00 89.19 98 ARG A CA 1
ATOM 785 C C . ARG A 1 98 ? 10.033 -15.676 -25.795 1.00 89.19 98 ARG A C 1
ATOM 787 O O . ARG A 1 98 ? 8.988 -16.097 -26.285 1.00 89.19 98 ARG A O 1
ATOM 794 N N . ASP A 1 99 ? 10.873 -16.409 -25.074 1.00 90.25 99 ASP A N 1
ATOM 795 C CA . ASP A 1 99 ? 10.681 -17.817 -24.743 1.00 90.25 99 ASP A CA 1
ATOM 796 C C . ASP A 1 99 ? 9.840 -17.983 -23.461 1.00 90.25 99 ASP A C 1
ATOM 798 O O . ASP A 1 99 ? 9.435 -19.093 -23.117 1.00 90.25 99 ASP A O 1
ATOM 802 N N . GLY A 1 100 ? 9.510 -16.874 -22.788 1.00 90.62 100 GLY A N 1
ATOM 803 C CA . GLY A 1 100 ? 8.701 -16.837 -21.574 1.00 90.62 100 GLY A CA 1
ATOM 804 C C . GLY A 1 100 ? 9.513 -17.010 -20.291 1.00 90.62 100 GLY A C 1
ATOM 805 O O . GLY A 1 100 ? 8.925 -17.228 -19.234 1.00 90.62 100 GLY A O 1
ATOM 806 N N . ILE A 1 101 ? 10.843 -16.937 -20.362 1.00 93.00 101 ILE A N 1
ATOM 807 C CA . ILE A 1 101 ? 11.720 -17.053 -19.199 1.00 93.00 101 ILE A CA 1
ATOM 808 C C . ILE A 1 101 ? 11.681 -15.739 -18.421 1.00 93.00 101 ILE A C 1
ATOM 810 O O . ILE A 1 101 ? 11.914 -14.661 -18.973 1.00 93.00 101 ILE A O 1
ATOM 814 N N . GLU A 1 102 ? 11.382 -15.846 -17.127 1.00 94.38 102 GLU A N 1
ATOM 815 C CA . GLU A 1 102 ? 11.314 -14.718 -16.202 1.00 94.38 102 GLU A CA 1
ATOM 816 C C . GLU A 1 102 ? 12.674 -14.459 -15.540 1.00 94.38 102 GLU A C 1
ATOM 818 O O . GLU A 1 102 ? 13.296 -15.352 -14.962 1.00 94.38 102 GLU A O 1
ATOM 823 N N . TYR A 1 103 ? 13.101 -13.200 -15.567 1.00 93.25 103 TYR A N 1
ATOM 824 C CA . TYR A 1 103 ? 14.318 -12.699 -14.946 1.00 93.25 103 TYR A CA 1
ATOM 825 C C . TYR A 1 103 ? 13.950 -11.628 -13.910 1.00 93.25 103 TYR A C 1
ATOM 827 O O . TYR A 1 103 ? 13.419 -10.576 -14.286 1.00 93.25 103 TYR A O 1
ATOM 835 N N . PRO A 1 104 ? 14.202 -11.854 -12.608 1.00 93.75 104 PRO A N 1
ATOM 836 C CA . PRO A 1 104 ? 13.952 -10.842 -11.590 1.00 93.75 104 PRO A CA 1
ATOM 837 C C . PRO A 1 104 ? 14.918 -9.662 -11.750 1.00 93.75 104 PRO A C 1
ATOM 839 O O . PRO A 1 104 ? 16.105 -9.842 -12.018 1.00 93.75 104 PRO A O 1
ATOM 842 N N . VAL A 1 105 ? 14.410 -8.447 -11.551 1.00 93.81 105 VAL A N 1
ATOM 843 C CA . VAL A 1 105 ? 15.180 -7.199 -11.630 1.00 93.81 105 VAL A CA 1
ATOM 844 C C . VAL A 1 105 ? 15.297 -6.596 -10.236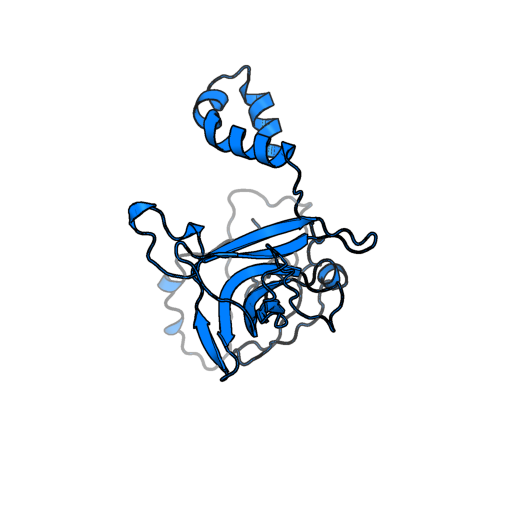 1.00 93.81 105 VAL A C 1
ATOM 846 O O . VAL A 1 105 ? 14.290 -6.398 -9.548 1.00 93.81 105 VAL A O 1
ATOM 849 N N . LYS A 1 106 ? 16.517 -6.264 -9.807 1.00 92.06 106 LYS A N 1
ATOM 850 C CA . LYS A 1 106 ? 16.755 -5.761 -8.447 1.00 92.06 106 LYS A CA 1
ATOM 851 C C . LYS A 1 106 ? 16.462 -4.257 -8.336 1.00 92.06 106 LYS A C 1
ATOM 853 O O . LYS A 1 106 ? 16.724 -3.505 -9.274 1.00 92.06 106 LYS A O 1
ATOM 858 N N . PRO A 1 107 ? 15.927 -3.764 -7.209 1.00 92.75 107 PRO A N 1
ATOM 859 C CA . PRO A 1 107 ? 15.789 -2.326 -6.997 1.00 92.75 107 PRO A CA 1
ATOM 860 C C . PRO A 1 107 ? 17.169 -1.675 -6.862 1.00 92.75 107 PRO A C 1
ATOM 862 O O . PRO A 1 107 ? 18.009 -2.135 -6.100 1.00 92.75 107 PRO A O 1
ATOM 865 N N . TYR A 1 108 ? 17.411 -0.558 -7.544 1.00 89.25 108 TYR A N 1
ATOM 866 C CA . TYR A 1 108 ? 18.702 0.139 -7.463 1.00 89.25 108 TYR A CA 1
ATOM 867 C C . TYR A 1 108 ? 19.078 0.544 -6.029 1.00 89.25 108 TYR A C 1
ATOM 869 O O . TYR A 1 108 ? 20.214 0.371 -5.599 1.00 89.25 108 TYR A O 1
ATOM 877 N N . PHE A 1 109 ? 18.103 1.035 -5.259 1.00 84.25 109 PHE A N 1
ATOM 878 C CA . PHE A 1 109 ? 18.323 1.512 -3.892 1.00 84.25 109 PHE A CA 1
ATOM 879 C C . PHE A 1 109 ? 18.469 0.395 -2.843 1.00 84.25 109 PHE A C 1
ATOM 881 O O . PHE A 1 109 ? 18.632 0.712 -1.666 1.00 84.25 109 PHE A O 1
ATOM 888 N N . SER A 1 110 ? 18.429 -0.895 -3.214 1.00 81.38 110 SER A N 1
ATOM 889 C CA . SER A 1 110 ? 18.816 -1.960 -2.270 1.00 81.38 110 SER A CA 1
ATOM 890 C C . SER A 1 110 ? 20.327 -2.100 -2.119 1.00 81.38 110 SER A C 1
ATOM 892 O O . SER A 1 110 ? 20.784 -2.688 -1.141 1.00 81.38 110 SER A O 1
ATOM 894 N N . VAL A 1 111 ? 21.109 -1.584 -3.070 1.00 77.00 111 VAL A N 1
ATOM 895 C CA . VAL A 1 111 ? 22.570 -1.638 -3.021 1.00 77.00 111 VAL A CA 1
ATOM 896 C C . VAL A 1 111 ? 23.076 -0.436 -2.221 1.00 77.00 111 VAL A C 1
ATOM 898 O O . VAL A 1 111 ? 23.023 0.700 -2.684 1.00 77.00 111 VAL A O 1
ATOM 901 N N . GLN A 1 112 ? 23.532 -0.678 -0.990 1.00 70.81 112 GLN A N 1
ATOM 902 C CA . GLN A 1 112 ? 24.037 0.378 -0.098 1.00 70.81 112 GLN A CA 1
ATOM 903 C C . GLN A 1 112 ? 25.486 0.781 -0.408 1.00 70.81 112 GLN A C 1
ATOM 905 O O . GLN A 1 112 ? 25.865 1.924 -0.162 1.00 70.81 112 GLN A O 1
ATOM 910 N N . ASP A 1 113 ? 26.284 -0.141 -0.954 1.00 74.69 113 ASP A N 1
ATOM 911 C CA . ASP A 1 113 ? 27.682 0.090 -1.320 1.00 74.69 113 ASP A CA 1
ATOM 912 C C . ASP A 1 113 ? 27.842 0.039 -2.851 1.00 74.69 113 ASP A C 1
ATOM 914 O O . ASP A 1 113 ? 27.628 -1.017 -3.450 1.00 74.69 113 ASP A O 1
ATOM 918 N N . PRO A 1 114 ? 28.249 1.143 -3.504 1.00 69.06 114 PRO A N 1
ATOM 919 C CA . PRO A 1 114 ? 28.454 1.188 -4.949 1.00 69.06 114 PRO A CA 1
ATOM 920 C C . PRO A 1 114 ? 29.480 0.181 -5.494 1.00 69.06 114 PRO A C 1
ATOM 922 O O . PRO A 1 114 ? 29.500 -0.100 -6.692 1.00 69.06 114 PRO A O 1
ATOM 925 N N . THR A 1 115 ? 30.355 -0.361 -4.649 1.00 70.81 115 THR A N 1
ATOM 926 C CA . THR A 1 115 ? 31.317 -1.396 -5.053 1.00 70.81 115 THR A CA 1
ATOM 927 C C . THR A 1 115 ? 30.679 -2.777 -5.206 1.00 70.81 115 THR A C 1
ATOM 929 O O . THR A 1 115 ? 31.239 -3.622 -5.900 1.00 70.81 115 THR A O 1
ATOM 932 N N . LEU A 1 116 ? 29.485 -2.977 -4.638 1.00 69.06 116 LEU A N 1
ATOM 933 C CA . LEU A 1 116 ? 28.700 -4.210 -4.722 1.00 69.06 116 LEU A CA 1
ATOM 934 C C . LEU A 1 116 ? 27.738 -4.231 -5.921 1.00 69.06 116 LEU A C 1
ATOM 936 O O . LEU A 1 116 ? 26.936 -5.153 -6.038 1.00 69.06 116 LEU A O 1
ATOM 940 N N . PHE A 1 117 ? 27.788 -3.230 -6.811 1.00 69.75 117 PHE A N 1
ATOM 941 C CA . PHE A 1 117 ? 27.056 -3.295 -8.076 1.00 69.75 117 PHE A CA 1
ATOM 942 C C . PHE A 1 117 ? 27.653 -4.385 -8.971 1.00 69.75 117 PHE A C 1
ATOM 944 O O . PHE A 1 117 ? 28.687 -4.180 -9.616 1.00 69.75 117 PHE A O 1
ATOM 951 N N . GLU A 1 118 ? 26.965 -5.521 -9.014 1.00 73.25 118 GLU A N 1
ATOM 952 C CA . GLU A 1 118 ? 27.200 -6.620 -9.950 1.00 73.25 118 GLU A CA 1
ATOM 953 C C . GLU A 1 118 ? 26.683 -6.271 -11.359 1.00 73.25 118 GLU A C 1
ATOM 955 O O . GLU A 1 118 ? 25.906 -5.321 -11.527 1.00 73.25 118 GLU A O 1
ATOM 960 N N . ASP A 1 119 ? 27.084 -7.057 -12.367 1.00 77.12 119 ASP A N 1
ATOM 961 C CA . ASP A 1 119 ? 26.598 -6.988 -13.759 1.00 77.12 119 ASP A CA 1
ATOM 962 C C . ASP A 1 119 ? 25.162 -7.527 -13.896 1.00 77.12 119 ASP A C 1
ATOM 964 O O . ASP A 1 119 ? 24.847 -8.396 -14.707 1.00 77.12 119 ASP A O 1
ATOM 968 N N . GLU A 1 120 ? 24.273 -7.003 -13.063 1.00 85.19 120 GLU A N 1
ATOM 969 C CA . GLU A 1 120 ? 22.857 -7.325 -13.034 1.00 85.19 120 GLU A CA 1
ATOM 970 C C . GLU A 1 120 ? 22.018 -6.170 -13.585 1.00 85.19 120 GLU A C 1
ATOM 972 O O . GLU A 1 120 ? 22.511 -5.091 -13.940 1.00 85.19 120 GLU A O 1
ATOM 977 N N . ILE A 1 121 ? 20.717 -6.419 -13.682 1.00 89.31 121 ILE A N 1
ATOM 978 C CA . ILE A 1 121 ? 19.736 -5.445 -14.131 1.00 89.31 121 ILE A CA 1
ATOM 979 C C . ILE A 1 121 ? 19.068 -4.837 -12.903 1.00 89.31 121 ILE A C 1
ATOM 981 O O . ILE A 1 121 ? 18.535 -5.551 -12.047 1.00 89.31 121 ILE A O 1
ATOM 985 N N . TYR A 1 122 ? 19.050 -3.510 -12.862 1.00 92.31 122 TYR A N 1
ATOM 986 C CA . TYR A 1 122 ? 18.442 -2.734 -11.799 1.00 92.31 122 TYR A CA 1
ATOM 987 C C . TYR A 1 122 ? 17.265 -1.916 -12.314 1.00 92.31 122 TYR A C 1
ATOM 989 O O . TYR A 1 122 ? 17.211 -1.532 -13.485 1.00 92.31 122 TYR A O 1
ATOM 997 N N . TRP A 1 123 ? 16.332 -1.605 -11.417 1.00 94.56 123 TRP A N 1
ATOM 998 C CA . TRP A 1 123 ? 15.235 -0.690 -11.698 1.00 94.56 123 TRP A CA 1
ATOM 999 C C . TRP A 1 123 ? 15.182 0.484 -10.722 1.00 94.56 123 TRP A C 1
ATOM 1001 O O . TRP A 1 123 ? 15.532 0.381 -9.544 1.00 94.56 123 TRP A O 1
ATOM 1011 N N . VAL A 1 124 ? 14.695 1.614 -11.230 1.00 95.31 124 VAL A N 1
ATOM 1012 C CA . VAL A 1 124 ? 14.316 2.801 -10.457 1.00 95.31 124 VAL A CA 1
ATOM 1013 C C . VAL A 1 124 ? 12.923 3.220 -10.893 1.00 95.31 124 VAL A C 1
ATOM 1015 O O . VAL A 1 124 ? 12.603 3.195 -12.081 1.00 95.31 124 VAL A O 1
ATOM 1018 N N . SER A 1 125 ? 12.094 3.627 -9.937 1.00 95.00 125 SER A N 1
ATOM 1019 C CA . SER A 1 125 ? 10.769 4.171 -10.219 1.00 95.00 125 SER A CA 1
ATOM 1020 C C . SER A 1 125 ? 10.675 5.647 -9.875 1.00 95.00 125 SER A C 1
ATOM 1022 O O . SER A 1 125 ? 11.227 6.090 -8.869 1.00 95.00 125 SER A O 1
ATOM 1024 N N . GLN A 1 126 ? 9.882 6.376 -10.648 1.00 92.00 126 GLN A N 1
ATOM 1025 C CA . GLN A 1 126 ? 9.511 7.756 -10.379 1.00 92.00 126 GLN A CA 1
ATOM 1026 C C . GLN A 1 126 ? 7.988 7.868 -10.341 1.00 92.00 126 GLN A C 1
ATOM 1028 O O . GLN A 1 126 ? 7.299 7.372 -11.235 1.00 92.00 126 GLN A O 1
ATOM 1033 N N . LYS A 1 127 ? 7.468 8.541 -9.313 1.00 90.38 127 LYS A N 1
ATOM 1034 C CA . LYS A 1 127 ? 6.067 8.954 -9.261 1.00 90.38 127 LYS A CA 1
ATOM 1035 C C . LYS A 1 127 ? 5.943 10.378 -9.770 1.00 90.38 127 LYS A C 1
ATOM 1037 O O . LYS A 1 127 ? 6.730 11.240 -9.388 1.00 90.38 127 LYS A O 1
ATOM 1042 N N . GLU A 1 128 ? 4.959 10.608 -10.618 1.00 88.88 128 GLU A N 1
ATOM 1043 C CA . GLU A 1 128 ? 4.603 11.934 -11.114 1.00 88.88 128 GLU A CA 1
ATOM 1044 C C . GLU A 1 128 ? 3.118 12.165 -10.864 1.00 88.88 128 GLU A C 1
ATOM 1046 O O . GLU A 1 128 ? 2.334 11.215 -10.881 1.00 88.88 128 GLU A O 1
ATOM 1051 N N . GLU A 1 129 ? 2.717 13.413 -10.631 1.00 86.62 129 GLU A N 1
ATOM 1052 C CA . GLU A 1 129 ? 1.296 13.748 -10.597 1.00 86.62 129 GLU A CA 1
ATOM 1053 C C . GLU A 1 129 ? 0.666 13.401 -11.941 1.00 86.62 129 GLU A C 1
ATOM 1055 O O . GLU A 1 129 ? 1.241 13.628 -13.011 1.00 86.62 129 GLU A O 1
ATOM 1060 N N . THR A 1 130 ? -0.520 12.805 -11.898 1.00 82.75 130 THR A N 1
ATOM 1061 C CA . THR A 1 130 ? -1.187 12.441 -13.138 1.00 82.75 130 THR A CA 1
ATOM 1062 C C . THR A 1 130 ? -1.657 13.693 -13.877 1.00 82.75 130 THR A C 1
ATOM 1064 O O . THR A 1 130 ? -2.248 14.606 -13.308 1.00 82.75 130 THR A O 1
ATOM 1067 N N . LEU A 1 131 ? -1.438 13.719 -15.191 1.00 78.00 131 LEU A N 1
ATOM 1068 C CA . LEU A 1 131 ? -1.853 14.831 -16.057 1.00 78.00 131 LEU A CA 1
ATOM 1069 C C . LEU A 1 131 ? -3.361 14.816 -16.375 1.00 78.00 131 LEU A C 1
ATOM 1071 O O . LEU A 1 131 ? -3.858 15.644 -17.142 1.00 78.00 131 LEU A O 1
ATOM 1075 N N . ARG A 1 132 ? -4.102 13.840 -15.839 1.00 78.19 132 ARG A N 1
ATOM 1076 C CA . ARG A 1 132 ? -5.541 13.680 -16.067 1.00 78.19 132 ARG A CA 1
ATOM 1077 C C . ARG A 1 132 ? -6.305 14.699 -15.223 1.00 78.19 132 ARG A C 1
ATOM 1079 O O . ARG A 1 132 ? -6.311 14.606 -14.004 1.00 78.19 132 ARG A O 1
ATOM 1086 N N . ARG A 1 133 ? -7.005 15.630 -15.882 1.00 68.19 133 ARG A N 1
ATOM 1087 C CA . ARG A 1 133 ? -7.747 16.721 -15.216 1.00 68.19 133 ARG A CA 1
ATOM 1088 C C . ARG A 1 133 ? -8.776 16.239 -14.187 1.00 68.19 133 ARG A C 1
ATOM 1090 O O . ARG A 1 133 ? -8.928 16.874 -13.152 1.00 68.19 133 ARG A O 1
ATOM 1097 N N . ASP A 1 134 ? -9.435 15.113 -14.456 1.00 71.94 134 ASP A N 1
ATOM 1098 C CA . ASP A 1 134 ? -10.567 14.639 -13.647 1.00 71.94 134 ASP A CA 1
ATOM 1099 C C . ASP A 1 134 ? -10.207 13.508 -12.674 1.00 71.94 134 ASP A C 1
ATOM 1101 O O . ASP A 1 134 ? -11.066 13.010 -11.945 1.00 71.94 134 ASP A O 1
ATOM 1105 N N . THR A 1 135 ? -8.944 13.076 -12.637 1.00 75.50 135 THR A N 1
ATOM 1106 C CA . THR A 1 135 ? -8.518 11.990 -11.752 1.00 75.50 135 THR A CA 1
ATOM 1107 C C . THR A 1 135 ? -7.303 12.422 -10.952 1.00 75.50 135 THR A C 1
ATOM 1109 O O . THR A 1 135 ? -6.222 12.457 -11.517 1.00 75.50 135 THR A O 1
ATOM 1112 N N . PRO A 1 136 ? -7.428 12.727 -9.651 1.00 79.12 136 PRO A N 1
ATOM 1113 C CA . PRO A 1 136 ? -6.258 12.990 -8.825 1.00 79.12 136 PRO A CA 1
ATOM 1114 C C . PRO A 1 136 ? -5.463 11.705 -8.571 1.00 79.12 136 PRO A C 1
ATOM 1116 O O . PRO A 1 136 ? -6.018 10.603 -8.566 1.00 79.12 136 PRO A O 1
ATOM 1119 N N . GLY A 1 137 ? -4.174 11.871 -8.296 1.00 85.00 137 GLY A N 1
ATOM 1120 C CA . GLY A 1 137 ? -3.264 10.800 -7.911 1.00 85.00 137 GLY A CA 1
ATOM 1121 C C . GLY A 1 137 ? -1.961 10.858 -8.692 1.00 85.00 137 GLY A C 1
ATOM 1122 O O . GLY A 1 137 ? -1.635 11.863 -9.324 1.00 85.00 137 GLY A O 1
ATOM 1123 N N . SER A 1 138 ? -1.224 9.759 -8.651 1.00 88.62 138 SER A N 1
ATOM 1124 C CA . SER A 1 138 ? 0.086 9.637 -9.273 1.00 88.62 138 SER A CA 1
ATOM 1125 C C . SER A 1 138 ? 0.117 8.579 -10.374 1.00 88.62 138 SER A C 1
ATOM 1127 O O . SER A 1 138 ? -0.612 7.581 -10.348 1.00 88.62 138 SER A O 1
ATOM 1129 N N . ASP A 1 139 ? 0.959 8.833 -11.368 1.00 91.12 139 ASP A N 1
ATOM 1130 C CA . ASP A 1 139 ? 1.400 7.874 -12.366 1.00 91.12 139 ASP A CA 1
ATOM 1131 C C . ASP A 1 139 ? 2.796 7.364 -11.988 1.00 91.12 139 ASP A C 1
ATOM 1133 O O . ASP A 1 139 ? 3.646 8.123 -11.519 1.00 91.12 139 ASP A O 1
ATOM 1137 N N . VAL A 1 140 ? 3.032 6.069 -12.202 1.00 93.88 140 VAL A N 1
ATOM 1138 C CA . VAL A 1 140 ? 4.311 5.426 -11.891 1.00 93.88 140 VAL A CA 1
ATOM 1139 C C . VAL A 1 140 ? 5.056 5.128 -13.181 1.00 93.88 140 VAL A C 1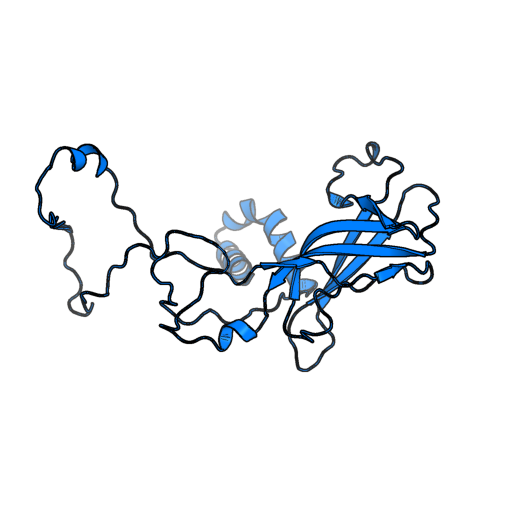
ATOM 1141 O O . VAL A 1 140 ? 4.550 4.442 -14.071 1.00 93.88 140 VAL A O 1
ATOM 1144 N N . TRP A 1 141 ? 6.278 5.631 -13.264 1.00 95.50 141 TRP A N 1
ATOM 1145 C CA . TRP A 1 141 ? 7.219 5.340 -14.332 1.00 95.50 141 TRP A CA 1
ATOM 1146 C C . TRP A 1 141 ? 8.349 4.482 -13.790 1.00 95.50 141 TRP A C 1
ATOM 1148 O O . TRP A 1 141 ? 8.799 4.693 -12.667 1.00 95.50 141 TRP A O 1
ATOM 1158 N N . ILE A 1 142 ? 8.818 3.538 -14.595 1.00 96.25 142 ILE A N 1
ATOM 1159 C CA . ILE A 1 142 ? 9.951 2.678 -14.275 1.00 96.25 142 ILE A CA 1
ATOM 1160 C C . ILE A 1 142 ? 11.032 2.812 -15.340 1.00 96.25 142 ILE A C 1
ATOM 1162 O O . ILE A 1 142 ? 10.747 2.852 -16.539 1.00 96.25 142 ILE A O 1
ATOM 1166 N N . SER A 1 143 ? 12.273 2.868 -14.887 1.00 94.81 143 SER 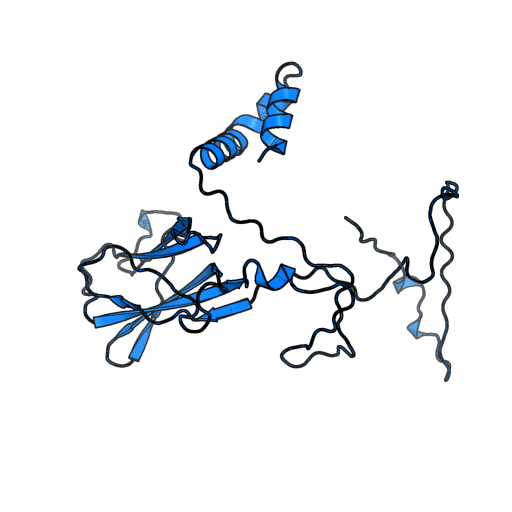A N 1
ATOM 1167 C CA . SER A 1 143 ? 13.469 2.822 -15.715 1.00 94.81 143 SER A CA 1
ATOM 1168 C C . SER A 1 143 ? 14.274 1.595 -15.328 1.00 94.81 143 SER A C 1
ATOM 1170 O O . SER A 1 143 ? 14.390 1.279 -14.145 1.00 94.81 143 SER A O 1
ATOM 1172 N N . VAL A 1 144 ? 14.831 0.926 -16.328 1.00 92.81 144 VAL A N 1
ATOM 1173 C CA . VAL A 1 144 ? 15.653 -0.272 -16.164 1.00 92.81 144 VAL A CA 1
ATOM 1174 C C . VAL A 1 144 ? 17.020 0.012 -16.757 1.00 92.81 144 VAL A C 1
ATOM 1176 O O . VAL A 1 144 ? 17.108 0.604 -17.833 1.00 92.81 144 VAL A O 1
ATOM 1179 N N . PHE A 1 145 ? 18.076 -0.384 -16.061 1.00 88.44 145 PHE A N 1
ATOM 1180 C CA . PHE A 1 145 ? 19.448 -0.187 -16.511 1.00 88.44 145 PHE A CA 1
ATOM 1181 C C . PHE A 1 145 ? 20.364 -1.275 -15.958 1.00 88.44 145 PHE A C 1
ATOM 1183 O O . PHE A 1 145 ? 20.040 -1.954 -14.988 1.00 88.44 145 PHE A O 1
ATOM 1190 N N . SER A 1 146 ? 21.526 -1.424 -16.579 1.00 86.62 146 SER A N 1
ATOM 1191 C CA . SER A 1 146 ? 22.615 -2.266 -16.098 1.00 86.62 146 SER A CA 1
ATOM 1192 C C . SER A 1 146 ? 23.922 -1.485 -16.199 1.00 86.62 146 SER A C 1
ATOM 1194 O O . SER A 1 146 ? 24.002 -0.484 -16.915 1.00 86.62 146 SER A O 1
ATOM 1196 N N . ARG A 1 147 ? 24.937 -1.922 -15.453 1.00 80.44 147 ARG A N 1
ATOM 1197 C CA . ARG A 1 147 ? 26.298 -1.384 -15.549 1.00 80.44 147 ARG A CA 1
ATOM 1198 C C . ARG A 1 147 ? 26.966 -1.779 -16.868 1.00 80.44 147 ARG A C 1
ATOM 1200 O O . ARG A 1 147 ? 27.732 -0.991 -17.418 1.00 80.44 147 ARG A O 1
ATOM 1207 N N . SER A 1 148 ? 26.665 -2.981 -17.345 1.00 80.94 148 SER A N 1
ATOM 1208 C CA . SER A 1 148 ? 27.174 -3.530 -18.597 1.00 80.94 148 SER A CA 1
ATOM 1209 C C . SER A 1 148 ? 26.186 -3.308 -19.742 1.00 80.94 148 SER A C 1
ATOM 1211 O O . SER A 1 148 ? 24.993 -3.084 -19.520 1.00 80.94 148 SER A O 1
ATOM 1213 N N . GLU A 1 149 ? 26.676 -3.354 -20.984 1.00 78.31 149 GLU A N 1
ATOM 1214 C CA . GLU A 1 149 ? 25.798 -3.301 -22.154 1.00 78.31 149 GLU A CA 1
ATOM 1215 C C . GLU A 1 149 ? 24.855 -4.506 -22.143 1.00 78.31 149 GLU A C 1
ATOM 1217 O O . GLU A 1 149 ? 25.285 -5.656 -22.228 1.00 78.31 149 GLU A O 1
ATOM 1222 N N . ILE A 1 150 ? 23.556 -4.230 -22.044 1.00 78.75 150 ILE A N 1
ATOM 1223 C CA . ILE A 1 150 ? 22.515 -5.246 -22.077 1.00 78.75 150 ILE A CA 1
ATOM 1224 C C . ILE A 1 150 ? 21.537 -4.964 -23.210 1.00 78.75 150 ILE A C 1
ATOM 1226 O O . ILE A 1 150 ? 21.063 -3.843 -23.386 1.00 78.75 150 ILE A O 1
ATOM 1230 N N . ASN A 1 151 ? 21.226 -6.005 -23.978 1.00 83.38 151 ASN A N 1
ATOM 1231 C CA . ASN A 1 151 ? 20.227 -5.941 -25.033 1.00 83.38 151 ASN A CA 1
ATOM 1232 C C . ASN A 1 151 ? 18.856 -6.285 -24.448 1.00 83.38 151 ASN A C 1
ATOM 1234 O O . ASN A 1 151 ? 18.559 -7.450 -24.184 1.00 83.38 151 ASN A O 1
ATOM 1238 N N . LEU A 1 152 ? 18.020 -5.265 -24.258 1.00 84.25 152 LEU A N 1
ATOM 1239 C CA . LEU A 1 152 ? 16.663 -5.419 -23.722 1.00 84.25 152 LEU A CA 1
ATOM 1240 C C . LEU A 1 152 ? 15.616 -5.527 -24.841 1.00 84.25 152 LEU A C 1
ATOM 1242 O O . LEU A 1 152 ? 14.410 -5.523 -24.576 1.00 84.25 152 LEU A O 1
ATOM 1246 N N . ARG A 1 153 ? 16.034 -5.597 -26.115 1.00 85.00 153 ARG A N 1
ATOM 1247 C CA . ARG A 1 153 ? 15.101 -5.613 -27.249 1.00 85.00 153 ARG A CA 1
ATOM 1248 C C . ARG A 1 153 ? 14.222 -6.846 -27.228 1.00 85.00 153 ARG A C 1
ATOM 1250 O O . ARG A 1 153 ? 14.682 -7.976 -27.366 1.00 85.00 153 ARG A O 1
ATOM 1257 N N . GLY A 1 154 ? 12.917 -6.604 -27.212 1.00 85.88 154 GLY A N 1
ATOM 1258 C CA . GLY A 1 154 ? 11.931 -7.675 -27.238 1.00 85.88 154 GLY A CA 1
ATOM 1259 C C . GLY A 1 154 ? 11.760 -8.381 -25.897 1.00 85.88 154 GLY A C 1
ATOM 1260 O O . GLY A 1 154 ? 11.058 -9.385 -25.873 1.00 85.88 154 GLY A O 1
ATOM 1261 N N . MET A 1 155 ? 12.351 -7.855 -24.820 1.00 92.81 155 MET A N 1
ATOM 1262 C CA . MET A 1 155 ? 11.950 -8.206 -23.464 1.00 92.81 155 MET A CA 1
ATOM 1263 C C . MET A 1 155 ? 10.682 -7.445 -23.078 1.00 92.81 155 MET A C 1
ATOM 1265 O O . MET A 1 155 ? 10.430 -6.322 -23.530 1.00 92.81 155 MET A O 1
ATOM 1269 N N . THR A 1 156 ? 9.886 -8.059 -22.217 1.00 96.00 156 THR A N 1
ATOM 1270 C CA . THR A 1 156 ? 8.660 -7.490 -21.670 1.00 96.00 156 THR A CA 1
ATOM 1271 C C . THR A 1 156 ? 8.812 -7.323 -20.171 1.00 96.00 156 THR A C 1
ATOM 1273 O O . THR A 1 156 ? 9.152 -8.268 -19.473 1.00 96.00 156 THR A O 1
ATOM 1276 N N . LEU A 1 157 ? 8.550 -6.123 -19.671 1.00 96.50 157 LEU A N 1
ATOM 1277 C CA . LEU A 1 157 ? 8.593 -5.817 -18.252 1.00 96.50 157 LEU A CA 1
ATOM 1278 C C . LEU A 1 157 ? 7.198 -5.901 -17.638 1.00 96.50 157 LEU A C 1
ATOM 1280 O O . LEU A 1 157 ? 6.248 -5.340 -18.182 1.00 96.50 157 LEU A O 1
ATOM 1284 N N . TYR A 1 158 ? 7.085 -6.512 -16.466 1.00 97.38 158 TYR A N 1
ATOM 1285 C CA . TYR A 1 158 ? 5.922 -6.357 -15.593 1.00 97.38 158 TYR A CA 1
ATOM 1286 C C . TYR A 1 158 ? 6.367 -6.274 -14.131 1.00 97.38 158 TYR A C 1
ATOM 1288 O O . TYR A 1 158 ? 7.509 -6.582 -13.787 1.00 97.38 158 TYR A O 1
ATOM 1296 N N . ALA A 1 159 ? 5.466 -5.831 -13.261 1.00 97.81 159 ALA A N 1
ATOM 1297 C CA . ALA A 1 159 ? 5.737 -5.683 -11.843 1.00 97.81 159 ALA A CA 1
ATOM 1298 C C . ALA A 1 159 ? 4.606 -6.258 -10.989 1.00 97.81 159 ALA A C 1
ATOM 1300 O O . ALA A 1 159 ? 3.430 -6.167 -11.352 1.00 97.81 159 ALA A O 1
ATOM 1301 N N . LYS A 1 160 ? 4.955 -6.801 -9.822 1.00 98.00 160 LYS A N 1
ATOM 1302 C CA . LYS A 1 160 ? 4.000 -7.041 -8.736 1.00 98.00 160 LYS A CA 1
ATOM 1303 C C . LYS A 1 160 ? 3.930 -5.793 -7.874 1.00 98.00 160 LYS A C 1
ATOM 1305 O O . LYS A 1 160 ? 4.956 -5.228 -7.491 1.00 98.00 160 LYS A O 1
ATOM 1310 N N . THR A 1 161 ? 2.717 -5.335 -7.604 1.00 97.50 161 THR A N 1
ATOM 1311 C CA . THR A 1 161 ? 2.484 -4.042 -6.966 1.00 97.50 161 THR A CA 1
ATOM 1312 C C . THR A 1 161 ? 1.409 -4.125 -5.896 1.00 97.50 161 THR A C 1
ATOM 1314 O O . THR A 1 161 ? 0.480 -4.927 -5.987 1.00 97.50 161 THR A O 1
ATOM 1317 N N . LYS A 1 162 ? 1.511 -3.233 -4.911 1.00 97.19 162 LYS A N 1
ATOM 1318 C CA . LYS A 1 162 ? 0.410 -2.880 -4.018 1.00 97.19 162 LYS A CA 1
ATOM 1319 C C . LYS A 1 162 ? -0.343 -1.701 -4.616 1.00 97.19 162 LYS A C 1
ATOM 1321 O O . LYS A 1 162 ? 0.261 -0.680 -4.956 1.00 97.19 162 LYS A O 1
ATOM 1326 N N . CYS A 1 163 ? -1.658 -1.820 -4.703 1.00 95.25 163 CYS A N 1
ATOM 1327 C CA . CYS A 1 163 ? -2.545 -0.849 -5.325 1.00 95.25 163 CYS A CA 1
ATOM 1328 C C . CYS A 1 163 ? -3.657 -0.389 -4.381 1.00 95.25 163 CYS A C 1
ATOM 1330 O O . CYS A 1 163 ? -4.020 -1.096 -3.447 1.00 95.25 163 CYS A O 1
ATOM 1332 N N . ASN A 1 164 ? -4.222 0.786 -4.658 1.00 93.88 164 ASN A N 1
ATOM 1333 C CA . ASN A 1 164 ? -5.424 1.311 -4.004 1.00 93.88 164 ASN A CA 1
ATOM 1334 C C . ASN A 1 164 ? -6.474 1.714 -5.062 1.00 93.88 164 ASN A C 1
ATOM 1336 O O . ASN A 1 164 ? -6.145 1.820 -6.244 1.00 93.88 164 ASN A O 1
ATOM 1340 N N . ASN A 1 165 ? -7.727 1.956 -4.653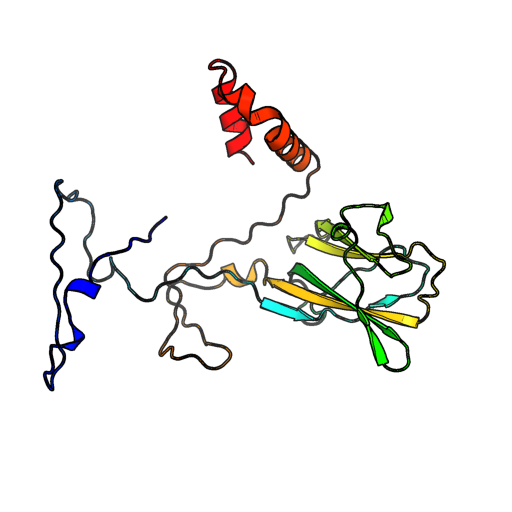 1.00 92.31 165 ASN A N 1
ATOM 1341 C CA . ASN A 1 165 ? -8.796 2.405 -5.566 1.00 92.31 165 ASN A CA 1
ATOM 1342 C C . ASN A 1 165 ? -9.061 3.925 -5.548 1.00 92.31 165 ASN A C 1
ATOM 1344 O O . ASN A 1 165 ? -10.200 4.352 -5.757 1.00 92.31 165 ASN A O 1
ATOM 1348 N N . ARG A 1 166 ? -8.066 4.756 -5.228 1.00 90.94 166 ARG A N 1
ATOM 1349 C CA . ARG A 1 166 ? -8.191 6.222 -5.154 1.00 90.94 166 ARG A CA 1
ATOM 1350 C C . ARG A 1 166 ? -9.459 6.653 -4.397 1.00 90.94 166 ARG A C 1
ATOM 1352 O O . ARG A 1 166 ? -9.688 6.239 -3.260 1.00 90.94 166 ARG A O 1
ATOM 1359 N N . ARG A 1 167 ? -10.315 7.449 -5.050 1.00 89.88 167 ARG A N 1
ATOM 1360 C CA . ARG A 1 167 ? -11.574 7.986 -4.512 1.00 89.88 167 ARG A CA 1
ATOM 1361 C C . ARG A 1 167 ? -12.717 6.975 -4.448 1.00 89.88 167 ARG A C 1
ATOM 1363 O O . ARG A 1 167 ? -13.732 7.277 -3.826 1.00 89.88 167 ARG A O 1
ATOM 1370 N N . LEU A 1 168 ? -12.592 5.786 -5.041 1.00 89.31 168 LEU A N 1
ATOM 1371 C CA . LEU A 1 168 ? -13.685 4.807 -5.070 1.00 89.31 168 LEU A CA 1
ATOM 1372 C C . LEU A 1 168 ? -14.137 4.429 -3.652 1.00 89.31 168 LEU A C 1
ATOM 1374 O O . LEU A 1 168 ? -15.334 4.306 -3.392 1.00 89.31 168 LEU A O 1
ATOM 1378 N N . GLY A 1 169 ? -13.190 4.339 -2.711 1.00 87.94 169 GLY A N 1
ATOM 1379 C CA . GLY A 1 169 ? -13.476 4.055 -1.302 1.00 87.94 169 GLY A CA 1
ATOM 1380 C C . GLY A 1 169 ? -14.346 5.113 -0.610 1.00 87.94 169 GLY A C 1
ATOM 1381 O O . GLY A 1 169 ? -15.023 4.799 0.366 1.00 87.94 169 GLY A O 1
ATOM 1382 N N . GLU A 1 170 ? -14.401 6.345 -1.125 1.00 90.69 170 GLU A N 1
ATOM 1383 C CA . GLU A 1 170 ? -15.208 7.427 -0.545 1.00 90.69 170 GLU A CA 1
ATOM 1384 C C . GLU A 1 170 ? -16.713 7.227 -0.744 1.00 90.69 170 GLU A C 1
ATOM 1386 O O . GLU A 1 170 ? -17.512 7.828 -0.017 1.00 90.69 170 GLU A O 1
ATOM 1391 N N . SER A 1 171 ? -17.099 6.406 -1.725 1.00 89.81 171 SER A N 1
ATOM 1392 C CA . SER A 1 171 ? -18.497 6.069 -2.012 1.00 89.81 171 SER A CA 1
ATOM 1393 C C . SER A 1 171 ? -19.112 5.124 -0.975 1.00 89.81 171 SER A C 1
ATOM 1395 O O . SER A 1 171 ? -20.335 5.059 -0.857 1.00 89.81 171 SER A O 1
ATOM 1397 N N . LEU A 1 172 ? -18.278 4.426 -0.197 1.00 92.81 172 LEU A N 1
ATOM 1398 C CA . LEU A 1 172 ? -18.730 3.482 0.818 1.00 92.81 172 LEU A CA 1
ATOM 1399 C C . LEU A 1 172 ? -19.392 4.212 1.989 1.00 92.81 172 LEU A C 1
ATOM 1401 O O . LEU A 1 172 ? -18.952 5.284 2.416 1.00 92.81 172 LEU A O 1
ATOM 1405 N N . VAL A 1 173 ? -20.437 3.606 2.549 1.00 94.25 173 VAL A N 1
ATOM 1406 C CA . VAL A 1 173 ? -21.208 4.179 3.661 1.00 94.25 173 VAL A CA 1
ATOM 1407 C C . VAL A 1 173 ? -20.943 3.452 4.976 1.00 94.25 173 VAL A C 1
ATOM 1409 O O . VAL A 1 173 ? -20.544 2.287 5.021 1.00 94.25 173 VAL A O 1
ATOM 1412 N N . ALA A 1 174 ? -21.183 4.139 6.093 1.00 92.50 174 ALA A N 1
ATOM 1413 C CA . ALA A 1 174 ? -21.129 3.497 7.401 1.00 92.50 174 ALA A CA 1
ATOM 1414 C C . ALA A 1 174 ? -22.157 2.354 7.479 1.00 92.50 174 ALA A C 1
ATOM 1416 O O . ALA A 1 174 ? -23.262 2.462 6.951 1.00 92.50 174 ALA A O 1
ATOM 1417 N N . LYS A 1 175 ? -21.805 1.281 8.192 1.00 91.94 175 LYS A N 1
ATOM 1418 C CA . LYS A 1 175 ? -22.563 0.024 8.327 1.00 91.94 175 LYS A CA 1
ATOM 1419 C C . LYS A 1 175 ? -22.678 -0.813 7.053 1.00 91.94 175 LYS A C 1
ATOM 1421 O O . LYS A 1 175 ? -23.343 -1.842 7.115 1.00 91.94 175 LYS A O 1
ATOM 1426 N N . GLN A 1 176 ? -22.034 -0.425 5.953 1.00 93.75 176 GLN A N 1
ATOM 1427 C CA . GLN A 1 176 ? -21.995 -1.246 4.747 1.00 93.75 176 GLN A CA 1
ATOM 1428 C C . GLN A 1 176 ? -21.351 -2.602 5.044 1.00 93.75 176 GLN A C 1
ATOM 1430 O O . GLN A 1 176 ? -20.304 -2.666 5.696 1.00 93.75 176 GLN A O 1
ATOM 1435 N N . GLU A 1 177 ? -22.011 -3.670 4.604 1.00 93.50 177 GLU A N 1
ATOM 1436 C CA . GLU A 1 177 ? -21.507 -5.032 4.734 1.00 93.50 177 GLU A CA 1
ATOM 1437 C C . GLU A 1 177 ? -20.385 -5.274 3.727 1.00 93.50 177 GLU A C 1
ATOM 1439 O O . GLU A 1 177 ? -20.439 -4.816 2.585 1.00 93.50 177 GLU A O 1
ATOM 1444 N N . MET A 1 178 ? -19.356 -5.981 4.180 1.00 90.69 178 MET A N 1
ATOM 1445 C CA . MET A 1 178 ? -18.178 -6.312 3.395 1.00 90.69 178 MET A CA 1
ATOM 1446 C C . MET A 1 178 ? -18.097 -7.827 3.264 1.00 90.69 178 MET A C 1
ATOM 1448 O O . MET A 1 178 ? -18.207 -8.554 4.254 1.00 90.69 178 MET A O 1
ATOM 1452 N N . ALA A 1 179 ? -17.872 -8.293 2.041 1.00 88.94 179 ALA A N 1
ATOM 1453 C CA . ALA A 1 179 ? -17.538 -9.683 1.793 1.00 88.94 179 ALA A CA 1
ATOM 1454 C C . ALA A 1 179 ? -16.046 -9.909 2.053 1.00 88.94 179 ALA A C 1
ATOM 1456 O O . ALA A 1 179 ? -15.207 -9.064 1.734 1.00 88.94 179 ALA A O 1
ATOM 1457 N N . LEU A 1 180 ? -15.720 -11.064 2.623 1.00 87.38 180 LEU A N 1
ATOM 1458 C CA . LEU A 1 180 ? -14.346 -11.528 2.708 1.00 87.38 180 LEU A CA 1
ATOM 1459 C C . LEU A 1 180 ? -13.978 -12.219 1.390 1.00 87.38 180 LEU A C 1
ATOM 1461 O O . LEU A 1 180 ? -14.748 -13.030 0.879 1.00 87.38 180 LEU A O 1
ATOM 1465 N N . ILE A 1 181 ? -12.793 -11.924 0.867 1.00 87.19 181 ILE A N 1
ATOM 1466 C CA . ILE A 1 181 ? -12.199 -12.685 -0.232 1.00 87.19 181 ILE A CA 1
ATOM 1467 C C . ILE A 1 181 ? -11.306 -13.761 0.397 1.00 87.19 181 ILE A C 1
ATOM 1469 O O . ILE A 1 181 ? -10.393 -13.437 1.153 1.00 87.19 181 ILE A O 1
ATOM 1473 N N . GLY A 1 182 ? -11.580 -15.035 0.108 1.00 85.50 182 GLY A N 1
ATOM 1474 C CA . GLY A 1 182 ? -10.866 -16.181 0.685 1.00 85.50 182 GLY A CA 1
ATOM 1475 C C . GLY A 1 182 ? -11.597 -16.827 1.866 1.00 85.50 182 GLY A C 1
ATOM 1476 O O . GLY A 1 182 ? -12.817 -16.728 1.983 1.00 85.50 182 GLY A O 1
ATOM 1477 N N . VAL A 1 183 ? -10.854 -17.524 2.731 1.00 84.94 183 VAL A N 1
ATOM 1478 C CA . VAL A 1 183 ? -11.404 -18.281 3.868 1.00 84.94 183 VAL A CA 1
ATOM 1479 C C . VAL A 1 183 ? -10.842 -17.725 5.173 1.00 84.94 183 VAL A C 1
ATOM 1481 O O . VAL A 1 183 ? -9.636 -17.758 5.397 1.00 84.94 183 VAL A O 1
ATOM 1484 N N . ALA A 1 184 ? -11.717 -17.238 6.050 1.00 84.75 184 ALA A N 1
ATOM 1485 C CA . ALA A 1 184 ? -11.369 -16.848 7.414 1.00 84.75 184 ALA A CA 1
ATOM 1486 C C . ALA A 1 184 ? -12.548 -17.134 8.360 1.00 84.75 184 ALA A C 1
ATOM 1488 O O . ALA A 1 184 ? -13.697 -17.125 7.910 1.00 84.75 184 ALA A O 1
ATOM 1489 N N . PRO A 1 185 ? -12.304 -17.353 9.667 1.00 86.00 185 PRO A N 1
ATOM 1490 C CA . PRO A 1 185 ? -13.348 -17.602 10.665 1.00 86.00 185 PRO A CA 1
ATOM 1491 C C . PRO A 1 185 ? -14.100 -16.309 11.042 1.00 86.00 185 PRO A C 1
ATOM 1493 O O . PRO A 1 185 ? -14.160 -15.910 12.203 1.00 86.00 185 PRO A O 1
ATOM 1496 N N . VAL A 1 186 ? -14.668 -15.623 10.049 1.00 86.12 186 VAL A N 1
ATOM 1497 C CA . VAL A 1 186 ? -15.391 -14.356 10.195 1.00 86.12 186 VAL A CA 1
ATOM 1498 C C . VAL A 1 186 ? -16.834 -14.568 9.757 1.00 86.12 186 VAL A C 1
ATOM 1500 O O . VAL A 1 186 ? -17.102 -14.867 8.599 1.00 86.12 186 VAL A O 1
ATOM 1503 N N . LYS A 1 187 ? -17.782 -14.403 10.686 1.00 85.56 187 LYS A N 1
ATOM 1504 C CA . LYS A 1 187 ? -19.216 -14.566 10.395 1.00 85.56 187 LYS A CA 1
ATOM 1505 C C . LYS A 1 187 ? -19.777 -13.412 9.564 1.00 85.56 187 LYS A C 1
ATOM 1507 O O . LYS A 1 187 ? -20.595 -13.631 8.679 1.00 85.56 187 LYS A O 1
ATOM 1512 N N . ASN A 1 188 ? -19.384 -12.183 9.890 1.00 88.19 188 ASN A N 1
ATOM 1513 C CA . ASN A 1 188 ? -19.761 -10.981 9.160 1.00 88.19 188 ASN A CA 1
ATOM 1514 C C . ASN A 1 188 ? -18.685 -9.901 9.303 1.00 88.19 188 ASN A C 1
ATOM 1516 O O . ASN A 1 188 ? -17.960 -9.848 10.295 1.00 88.19 188 ASN A O 1
ATOM 1520 N N . CYS A 1 189 ? -18.603 -9.022 8.309 1.00 91.69 189 CYS A N 1
ATOM 1521 C CA . CYS A 1 189 ? -17.749 -7.846 8.337 1.00 91.69 189 CYS A CA 1
ATOM 1522 C C . CYS A 1 189 ? -18.568 -6.640 7.881 1.00 91.69 189 CYS A C 1
ATOM 1524 O O . CYS A 1 189 ? -19.352 -6.731 6.938 1.00 91.69 189 CYS A O 1
ATOM 1526 N N . ARG A 1 190 ? -18.421 -5.508 8.570 1.00 93.38 190 ARG A N 1
ATOM 1527 C CA . ARG A 1 190 ? -19.093 -4.261 8.201 1.00 93.38 190 ARG A CA 1
ATOM 1528 C C . ARG A 1 190 ? -18.267 -3.052 8.595 1.00 93.38 190 ARG A C 1
ATOM 1530 O O . ARG A 1 190 ? -17.572 -3.074 9.611 1.00 93.38 190 ARG A O 1
ATOM 1537 N N . LEU A 1 191 ? -18.426 -1.965 7.854 1.00 93.88 191 LEU A N 1
ATOM 1538 C CA . LEU A 1 191 ? -17.789 -0.695 8.180 1.00 93.88 191 LEU A CA 1
ATOM 1539 C C . LEU A 1 191 ? -18.446 -0.052 9.406 1.00 93.88 191 LEU A C 1
ATOM 1541 O O . LEU A 1 191 ? -19.664 0.102 9.470 1.00 93.88 191 LEU A O 1
ATOM 1545 N N . LEU A 1 192 ? -17.651 0.355 10.394 1.00 91.44 192 LEU A N 1
ATOM 1546 C CA . LEU A 1 192 ? -18.165 1.091 11.559 1.00 91.44 192 LEU A CA 1
ATOM 1547 C C . LEU A 1 192 ? -18.358 2.577 11.268 1.00 91.44 192 LEU A C 1
ATOM 1549 O O . LEU A 1 192 ? -19.292 3.195 11.774 1.00 91.44 192 LEU A O 1
ATOM 1553 N N . MET A 1 193 ? -17.481 3.126 10.437 1.00 90.56 193 MET A N 1
ATOM 1554 C CA . MET A 1 193 ? -17.455 4.521 10.027 1.00 90.56 193 MET A CA 1
ATOM 1555 C C . MET A 1 193 ? -17.255 4.605 8.517 1.00 90.56 193 MET A C 1
ATOM 1557 O O . MET A 1 193 ? -16.835 3.634 7.887 1.00 90.56 193 MET A O 1
ATOM 1561 N N . ARG A 1 194 ? -17.564 5.769 7.945 1.00 93.12 194 ARG A N 1
ATOM 1562 C CA . ARG A 1 194 ? -17.231 6.056 6.550 1.00 93.12 194 ARG A CA 1
ATOM 1563 C C . ARG A 1 194 ? -15.703 6.057 6.389 1.00 93.12 194 ARG A C 1
ATOM 1565 O O . ARG A 1 194 ? -15.036 6.614 7.265 1.00 93.12 194 ARG A O 1
ATOM 1572 N N . PRO A 1 195 ? -15.150 5.485 5.306 1.00 94.00 195 PRO A N 1
ATOM 1573 C CA . PRO A 1 195 ? -13.732 5.625 5.003 1.00 94.00 195 PRO A CA 1
ATOM 1574 C C . PRO A 1 195 ? -13.314 7.092 4.899 1.00 94.00 195 PRO A C 1
ATOM 1576 O O . PRO A 1 195 ? -14.116 7.972 4.570 1.00 94.00 195 PRO A O 1
ATOM 1579 N N . THR A 1 196 ? -12.044 7.355 5.184 1.00 93.38 196 THR A N 1
ATOM 1580 C CA . THR A 1 196 ? -11.459 8.680 4.983 1.00 93.38 196 THR A CA 1
ATOM 1581 C C . THR A 1 196 ? -11.429 9.040 3.500 1.00 93.38 196 THR A C 1
ATOM 1583 O O . THR A 1 196 ? -11.447 8.165 2.634 1.00 93.38 196 THR A O 1
ATOM 1586 N N . ARG A 1 197 ? -11.365 10.343 3.204 1.00 92.56 197 ARG A N 1
ATOM 1587 C CA . ARG A 1 197 ? -11.148 10.803 1.829 1.00 92.56 197 ARG A CA 1
ATOM 1588 C C . ARG A 1 197 ? -9.785 10.347 1.327 1.00 92.56 197 ARG A C 1
ATOM 1590 O O . ARG A 1 197 ? -8.838 10.248 2.108 1.00 92.56 197 ARG A O 1
ATOM 1597 N N . TYR A 1 198 ? -9.702 10.094 0.030 1.00 91.06 198 TYR A N 1
ATOM 1598 C CA . TYR A 1 198 ? -8.435 9.889 -0.639 1.00 91.06 198 TYR A CA 1
ATOM 1599 C C . TYR A 1 198 ? -7.638 11.192 -0.609 1.00 91.06 198 TYR A C 1
ATOM 1601 O O . TYR A 1 198 ? -8.148 12.261 -0.959 1.00 91.06 198 TYR A O 1
ATOM 1609 N N . VAL A 1 199 ? -6.381 11.083 -0.197 1.00 88.62 199 VAL A N 1
ATOM 1610 C CA . VAL A 1 199 ? -5.424 12.185 -0.181 1.00 88.62 199 VAL A CA 1
ATOM 1611 C C . VAL A 1 199 ? -4.367 11.855 -1.223 1.00 88.62 199 VAL A C 1
ATOM 1613 O O . VAL A 1 199 ? -3.673 10.846 -1.101 1.00 88.62 199 VAL A O 1
ATOM 1616 N N . ALA A 1 200 ? -4.300 12.669 -2.275 1.00 84.56 200 ALA A N 1
ATOM 1617 C CA . ALA A 1 200 ? -3.263 12.533 -3.287 1.00 84.56 200 ALA A CA 1
ATOM 1618 C C . ALA A 1 200 ? -1.906 12.943 -2.691 1.00 84.56 200 ALA A C 1
ATOM 1620 O O . ALA A 1 200 ? -1.873 13.842 -1.848 1.00 84.56 200 ALA A O 1
ATOM 1621 N N . PRO A 1 201 ? -0.797 12.313 -3.110 1.00 77.50 201 PRO A N 1
ATOM 1622 C CA . PRO A 1 201 ? 0.523 12.754 -2.691 1.00 77.50 201 PRO A CA 1
ATOM 1623 C C . PRO A 1 201 ? 0.815 14.145 -3.264 1.00 77.50 201 PRO A C 1
ATOM 1625 O O . PRO A 1 201 ? 0.675 14.353 -4.467 1.00 77.50 201 PRO A O 1
ATOM 1628 N N . GLU A 1 202 ? 1.259 15.069 -2.416 1.00 78.25 202 GLU A N 1
ATOM 1629 C CA . GLU A 1 202 ? 1.835 16.339 -2.862 1.00 78.25 202 GLU A CA 1
ATOM 1630 C C . GLU A 1 202 ? 3.284 16.083 -3.287 1.00 78.25 202 GLU A C 1
ATOM 1632 O O . GLU A 1 202 ? 4.159 15.858 -2.449 1.00 78.25 202 GLU A O 1
ATOM 1637 N N . LEU A 1 203 ? 3.543 16.067 -4.596 1.00 75.31 203 LEU A N 1
ATOM 1638 C CA . LEU A 1 203 ? 4.880 15.806 -5.149 1.00 75.31 203 LEU A CA 1
ATOM 1639 C C . LEU A 1 203 ? 5.662 17.104 -5.422 1.00 75.31 203 LEU A C 1
ATOM 1641 O O . LEU A 1 203 ? 6.579 17.126 -6.247 1.00 75.31 203 LEU A O 1
ATOM 1645 N N . ASP A 1 204 ? 5.311 18.184 -4.722 1.00 77.81 204 ASP A N 1
ATOM 1646 C CA . ASP A 1 204 ? 5.995 19.471 -4.812 1.00 77.81 204 ASP A CA 1
ATOM 1647 C C . ASP A 1 204 ? 7.431 19.382 -4.261 1.00 77.81 204 ASP A C 1
ATOM 1649 O O . ASP A 1 204 ? 7.715 18.782 -3.218 1.00 77.81 204 ASP A O 1
ATOM 1653 N N . LYS A 1 205 ? 8.354 20.036 -4.970 1.00 75.25 205 LYS A N 1
ATOM 1654 C CA . LYS A 1 205 ? 9.747 20.212 -4.561 1.00 75.25 205 LYS A CA 1
ATOM 1655 C C . LYS A 1 205 ? 9.841 20.927 -3.217 1.00 75.25 205 LYS A C 1
ATOM 1657 O O . LYS A 1 205 ? 10.693 20.555 -2.412 1.00 75.25 205 LYS A O 1
ATOM 1662 N N . ASP A 1 206 ? 8.982 21.908 -2.949 1.00 79.94 206 ASP A N 1
ATOM 1663 C CA . ASP A 1 206 ? 9.045 22.677 -1.703 1.00 79.94 206 ASP A CA 1
ATOM 1664 C C . ASP A 1 206 ? 8.708 21.808 -0.486 1.00 79.94 206 ASP A C 1
ATOM 1666 O O . ASP A 1 206 ? 9.395 21.887 0.535 1.00 79.94 206 ASP A O 1
ATOM 1670 N N . SER A 1 207 ? 7.718 20.918 -0.597 1.00 76.62 207 SER A N 1
ATOM 1671 C CA . SER A 1 207 ? 7.369 19.956 0.458 1.00 76.62 207 SER A CA 1
ATOM 1672 C C . SER A 1 207 ? 8.516 18.980 0.748 1.00 76.62 207 SER A C 1
ATOM 1674 O O . SER A 1 207 ? 8.826 18.718 1.912 1.00 76.62 207 SER A O 1
ATOM 1676 N N . LEU A 1 208 ? 9.235 18.520 -0.284 1.00 77.81 208 LEU A N 1
ATOM 1677 C CA . LEU A 1 208 ? 10.434 17.685 -0.118 1.00 77.81 208 LEU A CA 1
ATOM 1678 C C . LEU A 1 208 ? 11.575 18.430 0.589 1.00 77.81 208 LEU A C 1
ATOM 1680 O O . LEU A 1 208 ? 12.217 17.873 1.483 1.00 77.81 208 LEU A O 1
ATOM 1684 N N . TRP A 1 209 ? 11.822 19.695 0.235 1.00 80.12 209 TRP A N 1
ATOM 1685 C CA . TRP A 1 209 ? 12.831 20.514 0.912 1.00 80.12 209 TRP A CA 1
ATOM 1686 C C . TRP A 1 209 ? 12.463 20.791 2.369 1.00 80.12 209 TRP A C 1
ATOM 1688 O O . TRP A 1 209 ? 13.342 20.717 3.231 1.00 80.12 209 TRP A O 1
ATOM 1698 N N . LYS A 1 210 ? 11.182 21.051 2.667 1.00 78.00 210 LYS A N 1
ATOM 1699 C CA . LYS A 1 210 ? 10.687 21.195 4.045 1.00 78.00 210 LYS A CA 1
ATOM 1700 C C . LYS A 1 210 ? 10.901 19.909 4.845 1.00 78.00 210 LYS A C 1
ATOM 1702 O O . LYS A 1 210 ? 11.427 19.977 5.954 1.00 78.00 210 LYS A O 1
ATOM 1707 N N . LEU A 1 211 ? 10.590 18.743 4.273 1.00 80.00 211 LEU A N 1
ATOM 1708 C CA . LEU A 1 211 ? 10.831 17.446 4.911 1.00 80.00 211 LEU A CA 1
ATOM 170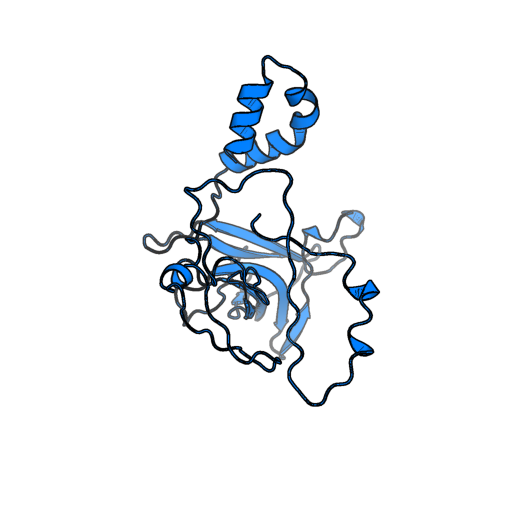9 C C . LEU A 1 211 ? 12.326 17.205 5.171 1.00 80.00 211 LEU A C 1
ATOM 1711 O O . LEU A 1 211 ? 12.713 16.836 6.278 1.00 80.00 211 LEU A O 1
ATOM 1715 N N . MET A 1 212 ? 13.191 17.454 4.186 1.00 79.12 212 MET A N 1
ATOM 1716 C CA . MET A 1 212 ? 14.633 17.249 4.350 1.00 79.12 212 MET A CA 1
ATOM 1717 C C . MET A 1 212 ? 15.244 18.230 5.359 1.00 79.12 212 MET A C 1
ATOM 1719 O O . MET A 1 212 ? 16.087 17.848 6.177 1.00 79.12 212 MET A O 1
ATOM 1723 N N . ALA A 1 213 ? 14.799 19.489 5.351 1.00 75.81 213 ALA A N 1
ATOM 1724 C CA . ALA A 1 213 ? 15.145 20.453 6.388 1.00 75.81 213 ALA A CA 1
ATOM 1725 C C . ALA A 1 213 ? 14.647 19.985 7.765 1.00 75.81 213 ALA A C 1
ATOM 1727 O O . ALA A 1 213 ? 15.340 20.206 8.762 1.00 75.81 213 ALA A O 1
ATOM 1728 N N . SER A 1 214 ? 13.504 19.289 7.813 1.00 73.38 214 SER A N 1
ATOM 1729 C CA . SER A 1 214 ? 12.993 18.696 9.042 1.00 73.38 214 SER A CA 1
ATOM 1730 C C . SER A 1 214 ? 13.930 17.640 9.618 1.00 73.38 214 SER A C 1
ATOM 1732 O O . SER A 1 214 ? 14.411 17.749 10.746 1.00 73.38 214 SER A O 1
ATOM 1734 N N . LEU A 1 215 ? 14.330 16.684 8.788 1.00 76.56 215 LEU A N 1
ATOM 1735 C CA . LEU A 1 215 ? 15.187 15.575 9.206 1.00 76.56 215 LEU A CA 1
ATOM 1736 C C . LEU A 1 215 ? 16.611 16.006 9.603 1.00 76.56 215 LEU A C 1
ATOM 1738 O O . LEU A 1 215 ? 17.228 15.376 10.456 1.00 76.56 215 LEU A O 1
ATOM 1742 N N . THR A 1 216 ? 17.140 17.080 9.011 1.00 70.75 216 THR A N 1
ATOM 1743 C CA . THR A 1 216 ? 18.545 17.497 9.198 1.00 70.75 216 THR A CA 1
ATOM 1744 C C . THR A 1 216 ? 18.771 18.513 10.321 1.00 70.75 216 THR A C 1
ATOM 1746 O O . THR A 1 216 ? 19.879 18.589 10.848 1.00 70.75 216 THR A O 1
ATOM 1749 N N . ARG A 1 217 ? 17.758 19.306 10.708 1.00 60.62 217 ARG A N 1
ATOM 1750 C CA . ARG A 1 217 ? 17.926 20.441 11.647 1.00 60.62 217 ARG A CA 1
ATOM 1751 C C . ARG A 1 217 ? 17.183 20.340 12.980 1.00 60.62 217 ARG A C 1
ATOM 1753 O O . ARG A 1 217 ? 17.419 21.168 13.860 1.00 60.62 217 ARG A O 1
ATOM 1760 N N . HIS A 1 218 ? 16.283 19.376 13.163 1.00 58.28 218 HIS A N 1
ATOM 1761 C CA . HIS A 1 218 ? 15.237 19.535 14.182 1.00 58.28 218 HIS A CA 1
ATOM 1762 C C . HIS A 1 218 ? 15.665 19.295 15.627 1.00 58.28 218 HIS A C 1
ATOM 1764 O O . HIS A 1 218 ? 15.086 19.900 16.527 1.00 58.28 218 HIS A O 1
ATOM 1770 N N . HIS A 1 219 ? 16.712 18.513 15.889 1.00 58.94 219 HIS A N 1
ATOM 1771 C CA . HIS A 1 219 ? 17.042 18.206 17.282 1.00 58.94 219 HIS A CA 1
ATOM 1772 C C . HIS A 1 219 ? 17.660 19.391 18.055 1.00 58.94 219 HIS A C 1
ATOM 1774 O O . HIS A 1 219 ? 17.529 19.450 19.274 1.00 58.94 219 HIS A O 1
ATOM 1780 N N . LEU A 1 220 ? 18.294 20.346 17.361 1.00 58.97 220 LEU A N 1
ATOM 1781 C CA . LEU A 1 220 ? 18.903 21.545 17.964 1.00 58.97 220 LEU A CA 1
ATOM 1782 C C . LEU A 1 220 ? 18.006 22.791 17.862 1.00 58.97 220 LEU A C 1
ATOM 1784 O O . LEU A 1 220 ? 18.087 23.687 18.697 1.00 58.97 220 LEU A O 1
ATOM 1788 N N . ALA A 1 221 ? 17.130 22.860 16.856 1.00 60.50 221 ALA A N 1
ATOM 1789 C CA . ALA A 1 221 ? 16.234 24.001 16.671 1.00 60.50 221 ALA A CA 1
ATOM 1790 C C . ALA A 1 221 ? 15.072 24.013 17.684 1.00 60.50 221 ALA A C 1
ATOM 1792 O O . ALA A 1 221 ? 14.641 25.079 18.111 1.00 60.50 221 ALA A O 1
ATOM 1793 N N . MET A 1 222 ? 14.601 22.838 18.128 1.00 60.66 222 MET A N 1
ATOM 1794 C CA . MET A 1 222 ? 13.527 22.726 19.128 1.00 60.66 222 MET A CA 1
ATOM 1795 C C . MET A 1 222 ? 13.961 23.098 20.555 1.00 60.66 222 MET A C 1
ATOM 1797 O O . MET A 1 222 ? 13.106 23.351 21.399 1.00 60.66 222 MET A O 1
ATOM 1801 N N . SER A 1 223 ? 15.268 23.152 20.842 1.00 67.00 223 SER A N 1
ATOM 1802 C CA . SER A 1 223 ? 15.782 23.560 22.158 1.00 67.00 223 SER A CA 1
ATOM 1803 C C . SER A 1 223 ? 15.876 25.077 22.349 1.00 67.00 223 SER A C 1
ATOM 1805 O O . SER A 1 223 ? 16.169 25.522 23.456 1.00 67.00 223 SER A O 1
ATOM 1807 N N . ILE A 1 224 ? 15.639 25.876 21.300 1.00 76.38 224 ILE A N 1
ATOM 1808 C CA . ILE A 1 224 ? 15.710 27.342 21.352 1.00 76.38 224 ILE A CA 1
ATOM 1809 C C . ILE A 1 224 ? 14.278 27.901 21.442 1.00 76.38 224 ILE A C 1
ATOM 1811 O O . ILE A 1 224 ? 13.536 27.816 20.463 1.00 76.38 224 ILE A O 1
ATOM 1815 N N . PRO A 1 225 ? 13.860 28.491 22.579 1.00 77.19 225 PRO A N 1
ATOM 1816 C CA . PRO A 1 225 ? 12.471 28.911 22.810 1.00 77.19 225 PRO A CA 1
ATOM 1817 C C . PRO A 1 225 ? 11.919 29.903 21.778 1.00 77.19 225 PRO A C 1
ATOM 1819 O O . PRO A 1 225 ? 10.730 29.878 21.467 1.00 77.19 225 PRO A O 1
ATOM 1822 N N . GLU A 1 226 ? 12.784 30.761 21.237 1.00 77.38 226 GLU A N 1
ATOM 1823 C CA . GLU A 1 226 ? 12.425 31.835 20.303 1.00 77.38 226 GLU A CA 1
ATOM 1824 C C . GLU A 1 226 ? 12.032 31.301 18.919 1.00 77.38 226 GLU A C 1
ATOM 1826 O O . GLU A 1 226 ? 11.100 31.812 18.305 1.00 77.38 226 GLU A O 1
ATOM 1831 N N . SER A 1 227 ? 12.687 30.234 18.452 1.00 74.81 227 SER A N 1
ATOM 1832 C CA . SER A 1 227 ? 12.421 29.613 17.148 1.00 74.81 227 SER A CA 1
ATOM 1833 C C . SER A 1 227 ? 11.588 28.330 17.253 1.00 74.81 227 SER A C 1
ATOM 1835 O O . SER A 1 227 ? 11.092 27.831 16.241 1.00 74.81 227 SER A O 1
ATOM 1837 N N . ALA A 1 228 ? 11.381 27.793 18.460 1.00 75.69 228 ALA A N 1
ATOM 1838 C CA . ALA A 1 228 ? 10.661 26.541 18.682 1.00 75.69 228 ALA A CA 1
ATOM 1839 C C . ALA A 1 228 ? 9.222 26.576 18.146 1.00 75.69 228 ALA A C 1
ATOM 1841 O O . ALA A 1 228 ? 8.784 25.617 17.518 1.00 75.69 228 ALA A O 1
ATOM 1842 N N . LYS A 1 229 ? 8.490 27.683 18.339 1.00 79.19 229 LYS A N 1
ATOM 1843 C CA . LYS A 1 229 ? 7.103 27.814 17.858 1.00 79.19 229 LYS A CA 1
ATOM 1844 C C . LYS A 1 229 ? 7.014 27.749 16.333 1.00 79.19 229 LYS A C 1
ATOM 1846 O O . LYS A 1 229 ? 6.153 27.053 15.803 1.00 79.19 229 LYS A O 1
ATOM 1851 N N . GLU A 1 230 ? 7.886 28.472 15.636 1.00 76.12 230 GLU A N 1
ATOM 1852 C CA . GLU A 1 230 ? 7.900 28.510 14.171 1.00 76.12 230 GLU A CA 1
ATOM 1853 C C . GLU A 1 230 ? 8.318 27.161 13.586 1.00 76.12 230 GLU A C 1
ATOM 1855 O O . GLU A 1 230 ? 7.646 26.647 12.695 1.00 76.12 230 GLU A O 1
ATOM 1860 N N . ASN A 1 231 ? 9.355 26.534 14.149 1.00 73.06 231 ASN A N 1
ATOM 1861 C CA . ASN A 1 231 ? 9.779 25.195 13.740 1.00 73.06 231 ASN A CA 1
ATOM 1862 C C . ASN A 1 231 ? 8.694 24.137 14.002 1.00 73.06 231 ASN A C 1
ATOM 1864 O O . ASN A 1 231 ? 8.485 23.252 13.173 1.00 73.06 231 ASN A O 1
ATOM 1868 N N . LEU A 1 232 ? 7.961 24.243 15.115 1.00 73.75 232 LEU A N 1
ATOM 1869 C CA . LEU A 1 232 ? 6.850 23.344 15.432 1.00 73.75 232 LEU A CA 1
ATOM 1870 C C . LEU A 1 232 ? 5.689 23.512 14.447 1.00 73.75 232 LEU A C 1
ATOM 1872 O O . LEU A 1 232 ? 5.155 22.519 13.967 1.00 73.75 232 LEU A O 1
ATOM 1876 N N . LEU A 1 233 ? 5.317 24.748 14.104 1.00 77.31 233 LEU A N 1
ATOM 1877 C CA . LEU A 1 233 ? 4.286 25.007 13.095 1.00 77.31 233 LEU A CA 1
ATOM 1878 C C . LEU A 1 233 ? 4.694 24.473 11.721 1.00 77.31 233 LEU A C 1
ATOM 1880 O O . LEU A 1 233 ? 3.870 23.872 11.040 1.00 77.31 233 LEU A O 1
ATOM 1884 N N . LEU A 1 234 ? 5.963 24.637 11.344 1.00 72.50 234 LEU A N 1
ATOM 1885 C CA . LEU A 1 234 ? 6.495 24.116 10.087 1.00 72.50 234 LEU A CA 1
ATOM 1886 C C . LEU A 1 234 ? 6.453 22.579 10.070 1.00 72.50 234 LEU A C 1
ATOM 1888 O O . LEU A 1 234 ? 5.982 21.999 9.097 1.00 72.50 234 LEU A O 1
ATOM 1892 N N . THR A 1 235 ? 6.829 21.932 11.178 1.00 70.44 235 THR A N 1
ATOM 1893 C CA . THR A 1 235 ? 6.753 20.467 11.341 1.00 70.44 235 THR A CA 1
ATOM 1894 C C . THR A 1 235 ? 5.317 19.946 11.299 1.00 70.44 235 THR A C 1
ATOM 1896 O O . THR A 1 235 ? 5.065 18.912 10.700 1.00 70.44 235 THR A O 1
ATOM 1899 N N . LEU A 1 236 ? 4.369 20.648 11.926 1.00 70.19 236 LEU A N 1
ATOM 1900 C CA . LEU A 1 236 ? 2.953 20.259 11.953 1.00 70.19 236 LEU A CA 1
ATOM 1901 C C . LEU A 1 236 ? 2.220 20.543 10.635 1.00 70.19 236 LEU A C 1
ATOM 1903 O O . LEU A 1 236 ? 1.098 20.076 10.457 1.00 70.19 236 LEU A O 1
ATOM 1907 N N . SER A 1 237 ? 2.817 21.356 9.761 1.00 69.50 237 SER A N 1
ATOM 1908 C CA . SER A 1 237 ? 2.293 21.672 8.428 1.00 69.50 237 SER A CA 1
ATOM 1909 C C . SER A 1 237 ? 2.789 20.733 7.324 1.00 69.50 237 SER A C 1
ATOM 1911 O O . SER A 1 237 ? 2.338 20.876 6.189 1.00 69.50 237 SER A O 1
ATOM 1913 N N . LEU A 1 238 ? 3.725 19.831 7.648 1.00 63.03 238 LEU A N 1
ATOM 1914 C CA . LEU A 1 238 ? 4.104 18.678 6.822 1.00 63.03 238 LEU A CA 1
ATOM 1915 C C . LEU A 1 238 ? 3.043 17.576 6.936 1.00 63.03 238 LEU A C 1
ATOM 1917 O O . LEU A 1 238 ? 2.819 16.895 5.914 1.00 63.03 238 LEU A O 1
#